Protein AF-A0AAP0R9M6-F1 (afdb_monomer_lite)

pLDDT: mean 72.29, std 20.84, range [24.27, 97.62]

Secondary structure (DSSP, 8-state):
-PPPPSSPP------TT-EEEEEEEEEETTEEEEEEEEEETTEEEEEEEEEEETT-TTS---EEEEEE-TT--HHHHHHHHHHHHHHHHHTT-EEPP-TTHHHHHHHTTT-------S---------------------------------HHHHHHHHHHHT--HHHHHTTTTS-HHHHHHHTTS-HHHHHHHHHHTT--S-THHHHHHHHHHHHHHHHHHTT--HHHHHHHHHHHHHHHHHHHHHHH----

InterPro domains:
  IPR003035 RWP-RK domain [PF02042] (158-247)
  IPR003035 RWP-RK domain [PS51519] (148-231)
  IPR044607 Transcription factor RKD-like [PTHR46373] (10-248)

Sequence (253 aa):
MGLPFWPVPAVPFLCSCCQVLREIIHTKGNHTAKLEIHGRLGMICHAVLDNRHSVDAVHPGQKYQMFDFCKKSIENVKEFLMRYCDERKQAGYIMLQDPLSIFYEALCVGLEWDENLNTDDFFEPCPRDSGAHQKNRPEAQNHEERIPKSSLAAQVVRERTGKLTLRDLVQYFHLPIDDAAKQLNICPTVVKKICRRYGLNRWPHRKIKSIERKIRMLRVSLDTADVEERARIQAEIERLQQVLVNICGGVSR

Structure (mmCIF, N/CA/C/O backbone):
data_AF-A0AAP0R9M6-F1
#
_entry.id   AF-A0AAP0R9M6-F1
#
loop_
_atom_site.group_PDB
_atom_site.id
_atom_site.type_symbol
_atom_site.label_atom_id
_atom_site.label_alt_id
_atom_site.label_comp_id
_atom_site.label_asym_id
_atom_site.label_entity_id
_atom_site.label_seq_id
_atom_site.pdbx_PDB_ins_code
_atom_site.Cartn_x
_atom_site.Cartn_y
_atom_site.Cartn_z
_atom_site.occupancy
_atom_site.B_iso_or_equiv
_atom_site.auth_seq_id
_atom_site.auth_comp_id
_atom_site.auth_asym_id
_atom_site.auth_atom_id
_atom_site.pdbx_PDB_model_num
ATOM 1 N N . MET A 1 1 ? -8.905 -43.512 16.146 1.00 41.06 1 MET A N 1
ATOM 2 C CA . MET A 1 1 ? -8.581 -42.126 15.746 1.00 41.06 1 MET A CA 1
ATOM 3 C C . MET A 1 1 ? -9.160 -41.207 16.805 1.00 41.06 1 MET A C 1
ATOM 5 O O . MET A 1 1 ? -10.373 -41.194 16.962 1.00 41.06 1 MET A O 1
ATOM 9 N N . GLY A 1 2 ? -8.307 -40.585 17.623 1.00 42.78 2 GLY A N 1
ATOM 10 C CA . GLY A 1 2 ? -8.740 -39.730 18.733 1.00 42.78 2 GLY A CA 1
ATOM 11 C C . GLY A 1 2 ? -9.400 -38.448 18.228 1.00 42.78 2 GLY A C 1
ATOM 12 O O . GLY A 1 2 ? -8.962 -37.884 17.227 1.00 42.78 2 GLY A O 1
ATOM 13 N N . LEU A 1 3 ? -10.467 -38.026 18.905 1.00 39.66 3 LEU A N 1
ATOM 14 C CA . LEU A 1 3 ? -11.160 -36.763 18.652 1.00 39.66 3 LEU A CA 1
ATOM 15 C C . LEU A 1 3 ? -10.190 -35.587 18.875 1.00 39.66 3 LEU A C 1
ATOM 17 O O . LEU A 1 3 ? -9.441 -35.614 19.855 1.00 39.66 3 LEU A O 1
ATOM 21 N N . PRO A 1 4 ? -10.174 -34.562 18.003 1.00 48.09 4 PRO A N 1
ATOM 22 C CA . PRO A 1 4 ? -9.337 -33.392 18.222 1.00 48.09 4 PRO A CA 1
ATOM 23 C C . PRO A 1 4 ? -9.813 -32.645 19.473 1.00 48.09 4 PRO A C 1
ATOM 25 O O . PRO A 1 4 ? -11.008 -32.410 19.656 1.00 48.09 4 PRO A O 1
ATOM 28 N N . PHE A 1 5 ? -8.861 -32.303 20.341 1.00 47.22 5 PHE A N 1
ATOM 29 C CA . PHE A 1 5 ? -9.089 -31.555 21.572 1.00 47.22 5 PHE A CA 1
ATOM 30 C C . PHE A 1 5 ? -9.804 -30.226 21.282 1.00 47.22 5 PHE A C 1
ATOM 32 O O . PHE A 1 5 ? -9.377 -29.437 20.438 1.00 47.22 5 PHE A O 1
ATOM 39 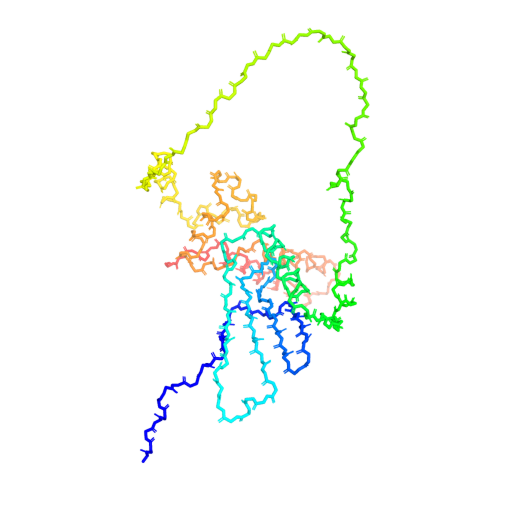N N . TRP A 1 6 ? -10.904 -30.003 22.000 1.00 35.56 6 TRP A N 1
ATOM 40 C CA . TRP A 1 6 ? -11.708 -28.785 22.007 1.00 35.56 6 TRP A CA 1
ATOM 41 C C . TRP A 1 6 ? -11.501 -28.063 23.350 1.00 35.56 6 TRP A C 1
ATOM 43 O O . TRP A 1 6 ? -11.519 -28.739 24.381 1.00 35.56 6 TRP A O 1
ATOM 53 N N . PRO A 1 7 ? -11.348 -26.726 23.389 1.00 50.16 7 PRO A N 1
ATOM 54 C CA . PRO A 1 7 ? -11.402 -25.786 22.270 1.00 50.16 7 PRO A CA 1
ATOM 55 C C . PRO A 1 7 ? -10.114 -25.767 21.436 1.00 50.16 7 PRO A C 1
ATOM 57 O O . PRO A 1 7 ? -9.016 -25.993 21.940 1.00 50.16 7 PRO A O 1
ATOM 60 N N . VAL A 1 8 ? -10.267 -25.459 20.147 1.00 46.16 8 VAL A N 1
ATOM 61 C CA . VAL A 1 8 ? -9.146 -25.233 19.227 1.00 46.16 8 VAL A CA 1
ATOM 62 C C . VAL A 1 8 ? -8.293 -24.074 19.772 1.00 46.16 8 VAL A C 1
ATOM 64 O O . VAL A 1 8 ? -8.855 -23.008 20.041 1.00 46.16 8 VAL A O 1
ATOM 67 N N . PRO A 1 9 ? -6.966 -24.239 19.948 1.00 48.03 9 PRO A N 1
ATOM 68 C CA . PRO A 1 9 ? -6.082 -23.144 20.341 1.00 48.03 9 PRO A CA 1
ATOM 69 C C . PRO A 1 9 ? -6.244 -21.952 19.393 1.00 48.03 9 PRO A C 1
ATOM 71 O O . PRO A 1 9 ? -6.392 -22.145 18.185 1.00 48.03 9 PRO A O 1
ATOM 74 N N . ALA A 1 10 ? -6.219 -20.725 19.920 1.00 49.91 10 ALA A N 1
ATOM 75 C CA . ALA A 1 10 ? -6.346 -19.518 19.107 1.00 49.91 10 ALA A CA 1
ATOM 76 C C . ALA A 1 10 ? -5.230 -19.477 18.049 1.00 49.91 10 ALA A C 1
ATOM 78 O O . ALA A 1 10 ? -4.059 -19.268 18.362 1.00 49.91 10 ALA A O 1
ATOM 79 N N . VAL A 1 11 ? -5.596 -19.720 16.793 1.00 51.72 11 VAL A N 1
ATOM 80 C CA . VAL A 1 11 ? -4.665 -19.677 15.665 1.00 51.72 11 VAL A CA 1
ATOM 81 C C . VAL A 1 11 ? -4.380 -18.203 15.352 1.00 51.72 11 VAL A C 1
ATOM 83 O O . VAL A 1 11 ? -5.334 -17.417 15.314 1.00 51.72 11 VAL A O 1
ATOM 86 N N . PRO A 1 12 ? -3.117 -17.795 15.122 1.00 56.88 12 PRO A N 1
ATOM 87 C CA . PRO A 1 12 ? -2.812 -16.445 14.660 1.00 56.88 12 PRO A CA 1
ATOM 88 C C . PRO A 1 12 ? -3.657 -16.113 13.428 1.00 56.88 12 PRO A C 1
ATOM 90 O O . PRO A 1 12 ? -3.819 -16.950 12.539 1.00 56.88 12 PRO A O 1
ATOM 93 N N . PHE A 1 13 ? -4.226 -14.909 13.374 1.00 57.16 13 PHE A N 1
ATOM 94 C CA . PHE A 1 13 ? -5.024 -14.479 12.229 1.00 57.16 13 PHE A CA 1
ATOM 95 C C . PHE A 1 13 ? -4.166 -14.498 10.955 1.00 57.16 13 PHE A C 1
ATOM 97 O O . PHE A 1 13 ? -3.242 -13.703 10.801 1.00 57.16 13 PHE A O 1
ATOM 104 N N . LEU A 1 14 ? -4.474 -15.413 10.034 1.00 56.53 14 LEU A N 1
ATOM 105 C CA . LEU A 1 14 ? -3.782 -15.550 8.754 1.00 56.53 14 LEU A CA 1
ATOM 106 C C . LEU A 1 14 ? -4.484 -14.685 7.706 1.00 56.53 14 LEU A C 1
ATOM 108 O O . LEU A 1 14 ? -5.366 -15.141 6.974 1.00 56.53 14 LEU A O 1
ATOM 112 N N . CYS A 1 15 ? -4.106 -13.409 7.631 1.00 63.59 15 CYS A N 1
ATOM 113 C CA . CYS A 1 15 ? -4.568 -12.546 6.553 1.00 63.59 15 CYS A CA 1
ATOM 114 C C . CYS A 1 15 ? -3.881 -12.928 5.234 1.00 63.59 15 CYS A C 1
ATOM 116 O O . CYS A 1 15 ? -2.721 -12.594 5.016 1.00 63.59 15 CYS A O 1
ATOM 118 N N . SER A 1 16 ? -4.597 -13.565 4.305 1.00 63.34 16 SER A N 1
ATOM 119 C CA . SER A 1 16 ? -4.034 -13.971 3.004 1.00 63.34 16 SER A CA 1
ATOM 120 C C . SER A 1 16 ? -3.778 -12.814 2.027 1.00 63.34 16 SER A C 1
ATOM 122 O O . SER A 1 16 ? -3.233 -13.028 0.946 1.00 63.34 16 SER A O 1
ATOM 124 N N . CYS A 1 17 ? -4.194 -11.589 2.365 1.00 69.00 17 CYS A N 1
ATOM 125 C CA . CYS A 1 17 ? -4.154 -10.436 1.462 1.00 69.00 17 CYS A CA 1
ATOM 126 C C . CYS A 1 17 ? -3.267 -9.275 1.938 1.00 69.00 17 CYS A C 1
ATOM 128 O O . CYS A 1 17 ? -3.241 -8.229 1.277 1.00 69.00 17 CYS A O 1
ATOM 130 N N . CYS A 1 18 ? -2.563 -9.444 3.060 1.00 81.75 18 CYS A N 1
ATOM 131 C CA . CYS A 1 18 ? -1.667 -8.441 3.629 1.00 81.75 18 CYS A CA 1
ATOM 132 C C . CYS A 1 18 ? -0.274 -9.028 3.878 1.00 81.75 18 CYS A C 1
ATOM 134 O O . CYS A 1 18 ? -0.126 -10.226 4.095 1.00 81.75 18 CYS A O 1
ATOM 136 N N . GLN A 1 19 ? 0.732 -8.159 3.860 1.00 85.88 19 GLN A N 1
ATOM 137 C CA . GLN A 1 19 ? 2.076 -8.439 4.356 1.00 85.88 19 GLN A CA 1
ATOM 138 C C . GLN A 1 19 ? 2.330 -7.609 5.618 1.00 85.88 19 GLN A C 1
ATOM 140 O O . GLN A 1 19 ? 1.720 -6.546 5.791 1.00 85.88 19 GLN A O 1
ATOM 145 N N . VAL A 1 20 ? 3.260 -8.058 6.461 1.00 88.69 20 VAL A N 1
ATOM 146 C CA . VAL A 1 20 ? 3.755 -7.253 7.582 1.00 88.69 20 VAL A CA 1
ATOM 147 C C . VAL A 1 20 ? 4.511 -6.055 7.011 1.00 88.69 20 VAL A C 1
ATOM 149 O O . VAL A 1 20 ? 5.426 -6.205 6.204 1.00 88.69 20 VAL A O 1
ATOM 152 N N . LEU A 1 21 ? 4.076 -4.856 7.384 1.00 90.25 21 LEU A N 1
ATOM 153 C CA . LEU A 1 21 ? 4.711 -3.594 7.014 1.00 90.25 21 LEU A CA 1
ATOM 154 C C . LEU A 1 21 ? 5.725 -3.147 8.063 1.00 90.25 21 LEU A C 1
ATOM 156 O O . LEU A 1 21 ? 6.721 -2.536 7.699 1.00 90.25 21 LEU A O 1
ATOM 160 N N . ARG A 1 22 ? 5.442 -3.410 9.345 1.00 91.88 22 ARG A N 1
ATOM 161 C CA . ARG A 1 22 ? 6.296 -3.054 10.481 1.00 91.88 22 ARG A CA 1
ATOM 162 C C . ARG A 1 22 ? 5.905 -3.849 11.722 1.00 91.88 22 ARG A C 1
ATOM 164 O O . ARG A 1 22 ? 4.720 -4.105 11.935 1.00 91.88 22 ARG A O 1
ATOM 171 N N . GLU A 1 23 ? 6.883 -4.161 12.564 1.00 91.88 23 GLU A N 1
ATOM 172 C CA . GLU A 1 23 ? 6.671 -4.725 13.897 1.00 91.88 23 GLU A CA 1
ATOM 173 C C . GLU A 1 23 ? 7.172 -3.747 14.961 1.00 91.88 23 GLU A C 1
ATOM 175 O O . GLU A 1 23 ? 8.259 -3.188 14.838 1.00 91.88 23 GLU A O 1
ATOM 180 N N . ILE A 1 24 ? 6.376 -3.531 16.008 1.00 93.19 24 ILE A N 1
ATOM 181 C CA . ILE A 1 24 ? 6.747 -2.697 17.153 1.00 93.19 24 ILE A CA 1
ATOM 182 C C . ILE A 1 24 ? 6.704 -3.565 18.405 1.00 93.19 24 ILE A C 1
ATOM 184 O O . ILE A 1 24 ? 5.640 -4.058 18.791 1.00 93.19 24 ILE A O 1
ATOM 188 N N . ILE A 1 25 ? 7.854 -3.729 19.056 1.00 92.88 25 ILE A N 1
ATOM 189 C CA . ILE A 1 25 ? 8.005 -4.595 20.226 1.00 92.88 25 ILE A CA 1
ATOM 190 C C . ILE A 1 25 ? 8.236 -3.739 21.468 1.00 92.88 25 ILE A C 1
ATOM 192 O O . ILE A 1 25 ? 9.119 -2.887 21.502 1.00 92.88 25 ILE A O 1
ATOM 196 N N . HIS A 1 26 ? 7.439 -3.996 22.497 1.00 95.19 26 HIS A N 1
ATOM 197 C CA . HIS A 1 26 ? 7.531 -3.375 23.809 1.00 95.19 26 HIS A CA 1
ATOM 198 C C . HIS A 1 26 ? 7.793 -4.442 24.869 1.00 95.19 26 HIS A C 1
ATOM 200 O O . HIS A 1 26 ? 7.148 -5.491 24.854 1.00 95.19 26 HIS A O 1
ATOM 206 N N . THR A 1 27 ? 8.677 -4.172 25.824 1.00 95.25 27 THR A N 1
ATOM 207 C CA . THR A 1 27 ? 8.993 -5.097 26.921 1.00 95.25 27 THR A CA 1
ATOM 208 C C . THR A 1 27 ? 8.783 -4.446 28.287 1.00 95.25 27 THR A C 1
ATOM 210 O O . THR A 1 27 ? 9.001 -3.249 28.469 1.00 95.25 27 THR A O 1
ATOM 213 N N . LYS A 1 28 ? 8.317 -5.237 29.258 1.00 94.19 28 LYS A N 1
ATOM 214 C CA . LYS A 1 28 ? 8.184 -4.849 30.669 1.00 94.19 28 LYS A CA 1
ATOM 215 C C . LYS A 1 28 ? 8.475 -6.065 31.545 1.00 94.19 28 LYS A C 1
ATOM 217 O O . LYS A 1 28 ? 7.604 -6.907 31.769 1.00 94.19 28 LYS A O 1
ATOM 222 N N . GLY A 1 29 ? 9.715 -6.184 32.016 1.00 90.50 29 GLY A N 1
ATOM 223 C CA . GLY A 1 29 ? 10.178 -7.386 32.712 1.00 90.50 29 GLY A CA 1
ATOM 224 C C . GLY A 1 29 ? 10.042 -8.621 31.817 1.00 90.50 29 GLY A C 1
ATOM 225 O O . GLY A 1 29 ? 10.619 -8.675 30.738 1.00 90.50 29 GLY A O 1
ATOM 226 N N . ASN A 1 30 ? 9.236 -9.591 32.245 1.00 88.19 30 ASN A N 1
ATOM 227 C CA . ASN A 1 30 ? 8.940 -10.828 31.514 1.00 88.19 30 ASN A CA 1
ATOM 228 C C . ASN A 1 30 ? 7.713 -10.737 30.575 1.00 88.19 30 ASN A C 1
ATOM 230 O O . ASN A 1 30 ? 7.293 -11.752 30.012 1.00 88.19 30 ASN A O 1
ATOM 234 N N . HIS A 1 31 ? 7.120 -9.547 30.429 1.00 89.56 31 HIS A N 1
ATOM 235 C CA . HIS A 1 31 ? 6.019 -9.286 29.506 1.00 89.56 31 HIS A CA 1
ATOM 236 C C . HIS A 1 31 ? 6.552 -8.690 28.206 1.00 89.56 31 HIS A C 1
ATOM 238 O O . HIS A 1 31 ? 7.361 -7.761 28.224 1.00 89.56 31 HIS A O 1
ATOM 244 N N . THR A 1 32 ? 6.054 -9.185 27.077 1.00 91.88 32 THR A N 1
ATOM 245 C CA . THR A 1 32 ? 6.335 -8.637 25.747 1.00 91.88 32 THR A CA 1
ATOM 246 C C . THR A 1 32 ? 5.024 -8.326 25.041 1.00 91.88 32 THR A C 1
ATOM 248 O O . THR A 1 32 ? 4.148 -9.179 24.968 1.00 91.88 32 THR A O 1
ATOM 251 N N . ALA A 1 33 ? 4.892 -7.121 24.501 1.00 92.50 33 ALA A N 1
ATOM 252 C CA . ALA A 1 33 ? 3.780 -6.711 23.655 1.00 92.50 33 ALA A CA 1
ATOM 253 C C . ALA A 1 33 ? 4.305 -6.460 22.238 1.00 92.50 33 ALA A C 1
ATOM 255 O O . ALA A 1 33 ? 5.109 -5.552 22.020 1.00 92.50 33 ALA A O 1
ATOM 256 N N . LYS A 1 34 ? 3.868 -7.273 21.278 1.00 93.56 34 LYS A N 1
ATOM 257 C CA . LYS A 1 34 ? 4.234 -7.159 19.865 1.00 93.56 34 LYS A CA 1
ATOM 258 C C . LYS A 1 34 ? 3.040 -6.648 19.071 1.00 93.56 34 LYS A C 1
ATOM 260 O O . LYS A 1 34 ? 2.024 -7.331 18.997 1.00 93.56 34 LYS A O 1
ATOM 265 N N . LEU A 1 35 ? 3.172 -5.472 18.467 1.00 94.62 35 LEU A N 1
ATOM 266 C CA . LEU A 1 35 ? 2.201 -4.933 17.520 1.00 94.62 35 LEU A CA 1
ATOM 267 C C . LEU A 1 35 ? 2.728 -5.118 16.097 1.00 9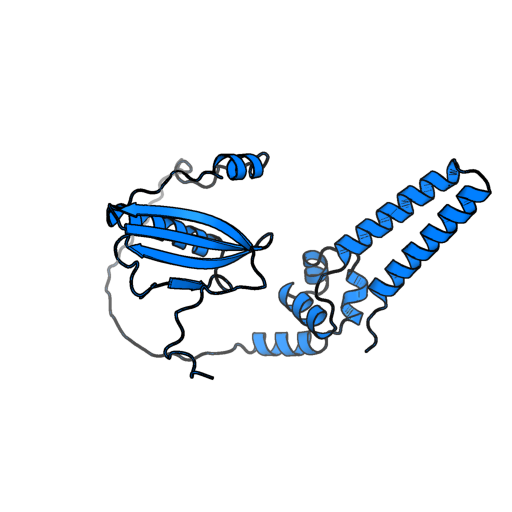4.62 35 LEU A C 1
ATOM 269 O O . LEU A 1 35 ? 3.700 -4.475 15.706 1.00 94.62 35 LEU A O 1
ATOM 273 N N . GLU A 1 36 ? 2.071 -5.965 15.319 1.00 93.69 36 GLU A N 1
ATOM 274 C CA . GLU A 1 36 ? 2.340 -6.124 13.893 1.00 93.69 36 GLU A CA 1
ATOM 275 C C . GLU A 1 36 ? 1.375 -5.262 13.087 1.00 93.69 36 GLU A C 1
ATOM 277 O O . GLU A 1 36 ? 0.158 -5.352 13.256 1.00 93.69 36 GLU A O 1
ATOM 282 N N . ILE A 1 37 ? 1.904 -4.444 12.184 1.00 93.62 37 ILE A N 1
ATOM 283 C CA . ILE A 1 37 ? 1.119 -3.598 11.287 1.00 93.62 37 ILE A CA 1
ATOM 284 C C . ILE A 1 37 ? 1.095 -4.269 9.920 1.00 93.62 37 ILE A C 1
ATOM 286 O O . ILE A 1 37 ? 2.138 -4.483 9.309 1.00 93.62 37 ILE A O 1
ATOM 290 N N . HIS A 1 38 ? -0.098 -4.574 9.424 1.00 91.44 38 HIS A N 1
ATOM 291 C CA . HIS A 1 38 ? -0.316 -5.326 8.195 1.00 91.44 38 HIS A CA 1
ATOM 292 C C . HIS A 1 38 ? -0.927 -4.445 7.110 1.00 91.44 38 HIS A C 1
ATOM 294 O O . HIS A 1 38 ? -1.823 -3.627 7.354 1.00 91.44 38 HIS A O 1
ATOM 300 N N . GLY A 1 39 ? -0.492 -4.641 5.871 1.00 86.50 39 GLY A N 1
ATOM 301 C CA . GLY A 1 39 ? -1.052 -3.919 4.740 1.00 86.50 39 GLY A CA 1
ATOM 302 C C . GLY A 1 39 ? -0.480 -4.338 3.398 1.00 86.50 39 GLY A C 1
ATOM 303 O O . GLY A 1 39 ? -0.015 -5.458 3.209 1.00 86.50 39 GLY A O 1
ATOM 304 N N . ARG A 1 40 ? -0.573 -3.431 2.431 1.00 83.69 40 ARG A N 1
ATOM 305 C CA . ARG A 1 40 ? -0.069 -3.591 1.062 1.00 83.69 40 ARG A CA 1
ATOM 306 C C . ARG A 1 40 ? 0.339 -2.226 0.522 1.00 83.69 40 ARG A C 1
ATOM 308 O O . ARG A 1 40 ? 0.087 -1.207 1.154 1.00 83.69 40 ARG A O 1
ATOM 315 N N . LEU A 1 41 ? 0.939 -2.186 -0.663 1.00 76.00 41 LEU A N 1
ATOM 316 C CA . LEU A 1 41 ? 1.467 -0.944 -1.232 1.00 76.00 41 LEU A CA 1
ATOM 317 C C . LEU A 1 41 ? 0.412 0.184 -1.255 1.00 76.00 41 LEU A C 1
ATOM 319 O O . LEU A 1 41 ? -0.628 0.061 -1.909 1.00 76.00 41 LEU A O 1
ATOM 323 N N . GLY A 1 42 ? 0.693 1.262 -0.513 1.00 76.69 42 GLY A N 1
ATOM 324 C CA . GLY A 1 42 ? -0.164 2.444 -0.365 1.00 76.69 42 GLY A CA 1
ATOM 325 C C . GLY A 1 42 ? -1.352 2.307 0.600 1.00 76.69 42 GLY A C 1
ATOM 326 O O . GLY A 1 42 ? -2.206 3.188 0.605 1.00 76.69 42 GLY A O 1
ATOM 327 N N . MET A 1 43 ? -1.466 1.221 1.375 1.00 81.25 43 MET A N 1
ATOM 328 C CA . MET A 1 43 ? -2.572 1.013 2.322 1.00 81.25 43 MET A CA 1
ATOM 329 C C . MET A 1 43 ? -2.140 0.239 3.571 1.00 81.25 43 MET A C 1
ATOM 331 O O . MET A 1 43 ? -1.640 -0.881 3.470 1.00 81.25 43 MET A O 1
ATOM 335 N N . ILE A 1 44 ? -2.469 0.779 4.744 1.00 87.44 44 ILE A N 1
ATOM 336 C CA . ILE A 1 44 ? -2.445 0.051 6.017 1.00 87.44 44 ILE A CA 1
ATOM 337 C C . ILE A 1 44 ? -3.834 -0.568 6.223 1.00 87.44 44 ILE A C 1
ATOM 339 O O . ILE A 1 44 ? -4.842 0.119 6.072 1.00 87.44 44 ILE A O 1
ATOM 343 N N . CYS A 1 45 ? -3.907 -1.874 6.486 1.00 86.94 45 CYS A N 1
ATOM 344 C CA . CYS A 1 45 ? -5.174 -2.612 6.525 1.00 86.94 45 CYS A CA 1
ATOM 345 C C . CYS A 1 45 ? -5.625 -2.941 7.946 1.00 86.94 45 CYS A C 1
ATOM 347 O O . CYS A 1 45 ? -6.779 -2.695 8.279 1.00 86.94 45 CYS A O 1
ATOM 349 N N . HIS A 1 46 ? -4.744 -3.502 8.769 1.00 92.19 46 HIS A N 1
ATOM 350 C CA . HIS A 1 46 ? -5.048 -3.844 10.157 1.00 92.19 46 HIS A CA 1
ATOM 351 C C . HIS A 1 46 ? -3.760 -3.927 10.980 1.00 92.19 46 HIS A C 1
ATOM 353 O O . HIS A 1 46 ? -2.666 -3.956 10.418 1.00 92.19 46 HIS A O 1
ATOM 359 N N . ALA A 1 47 ? -3.884 -3.969 12.302 1.00 94.25 47 ALA A N 1
ATOM 360 C CA . ALA A 1 47 ? -2.790 -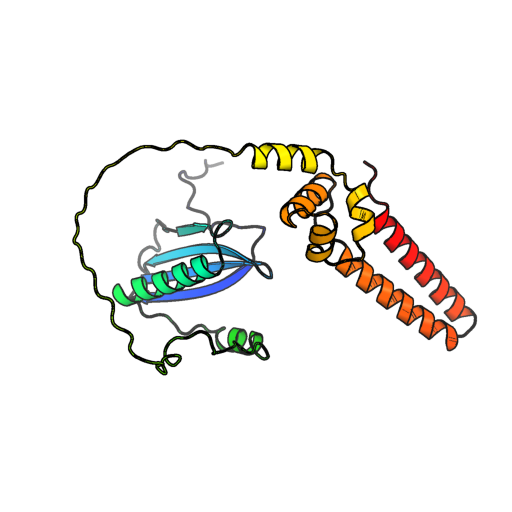4.354 13.184 1.00 94.25 47 ALA A CA 1
ATOM 361 C C . ALA A 1 47 ? -3.202 -5.504 14.100 1.00 94.25 47 ALA A C 1
ATOM 363 O O . ALA A 1 47 ? -4.379 -5.643 14.439 1.00 94.25 47 ALA A O 1
ATOM 364 N N . VAL A 1 48 ? -2.229 -6.313 14.503 1.00 91.06 48 VAL A N 1
ATOM 365 C CA . VAL A 1 48 ? -2.407 -7.423 15.438 1.00 91.06 48 VAL A CA 1
ATOM 366 C C . VAL A 1 48 ? -1.480 -7.196 16.622 1.00 91.06 48 VAL A C 1
ATOM 368 O O . VAL A 1 48 ? -0.268 -7.101 16.456 1.00 91.06 48 VAL A O 1
ATOM 371 N N . LEU A 1 49 ? -2.054 -7.083 17.814 1.00 92.88 49 LEU A N 1
ATOM 372 C CA . LEU A 1 49 ? -1.330 -6.981 19.073 1.00 92.88 49 LEU A CA 1
ATOM 373 C C . LEU A 1 49 ? -1.311 -8.342 19.763 1.00 92.88 49 LEU A C 1
ATOM 375 O O . LEU A 1 49 ? -2.363 -8.892 20.078 1.00 92.88 49 LEU A O 1
ATOM 379 N N . ASP A 1 50 ? -0.114 -8.847 20.026 1.00 90.00 50 ASP A N 1
ATOM 380 C CA . ASP A 1 50 ? 0.162 -10.081 20.757 1.00 90.00 50 ASP A CA 1
ATOM 381 C C . ASP A 1 50 ? 0.855 -9.735 22.080 1.00 90.00 50 ASP A C 1
ATOM 383 O O . ASP A 1 50 ? 1.964 -9.197 22.083 1.00 90.00 50 ASP A O 1
ATOM 387 N N . ASN A 1 51 ? 0.200 -10.028 23.206 1.00 89.12 51 ASN A N 1
ATOM 388 C CA . ASN A 1 51 ? 0.778 -9.850 24.538 1.00 89.12 51 ASN A CA 1
ATOM 389 C C . ASN A 1 51 ? 1.217 -11.213 25.086 1.00 89.12 51 ASN A C 1
ATOM 391 O O . ASN A 1 51 ? 0.381 -12.058 25.409 1.00 89.12 51 ASN A O 1
ATOM 395 N N . ARG A 1 52 ? 2.530 -11.409 25.221 1.00 84.75 52 ARG A N 1
ATOM 396 C CA . ARG A 1 52 ? 3.158 -12.635 25.722 1.00 84.75 52 ARG A CA 1
ATOM 397 C C . ARG A 1 52 ? 3.694 -12.446 27.133 1.00 84.75 52 ARG A C 1
ATOM 399 O O . ARG A 1 52 ? 4.296 -11.418 27.444 1.00 84.75 52 ARG A O 1
ATOM 406 N N . HIS A 1 53 ? 3.543 -13.482 27.949 1.00 80.81 53 HIS A N 1
ATOM 407 C CA . HIS A 1 53 ? 4.134 -13.587 29.275 1.00 80.81 53 HIS A CA 1
ATOM 408 C C . HIS A 1 53 ? 5.065 -14.802 29.309 1.00 80.81 53 HIS A C 1
ATOM 410 O O . HIS A 1 53 ? 4.673 -15.901 28.922 1.00 80.81 53 HIS A O 1
ATOM 416 N N . SER A 1 54 ? 6.312 -14.607 29.745 1.00 63.56 54 SER A N 1
ATOM 417 C CA . SER A 1 54 ? 7.382 -15.617 29.654 1.00 63.56 54 SER A CA 1
ATOM 418 C C . SER A 1 54 ? 7.131 -16.925 30.429 1.00 63.56 54 SER A C 1
ATOM 420 O O . SER A 1 54 ? 7.913 -17.859 30.274 1.00 63.56 54 SER A O 1
ATOM 422 N N . VAL A 1 55 ? 6.101 -16.999 31.280 1.00 59.50 55 VAL A N 1
ATOM 423 C CA . VAL A 1 55 ? 5.859 -18.139 32.188 1.00 59.50 55 VAL A CA 1
ATOM 424 C C . VAL A 1 55 ? 4.771 -19.098 31.665 1.00 59.50 55 VAL A C 1
ATOM 426 O O . VAL A 1 55 ? 4.669 -20.225 32.139 1.00 59.50 55 VAL A O 1
ATOM 429 N N . ASP A 1 56 ? 4.014 -18.729 30.627 1.00 52.84 56 ASP A N 1
ATOM 430 C CA . ASP A 1 56 ? 2.869 -19.522 30.142 1.00 52.84 56 ASP A CA 1
ATOM 431 C C . ASP A 1 56 ? 3.245 -20.531 29.039 1.00 52.84 56 ASP A C 1
ATOM 433 O O . ASP A 1 56 ? 2.561 -20.670 28.025 1.00 52.84 56 ASP A O 1
ATOM 437 N N . ALA A 1 57 ? 4.337 -21.279 29.235 1.00 50.94 57 ALA A N 1
ATOM 438 C CA . ALA A 1 57 ? 4.761 -22.343 28.316 1.00 50.94 57 ALA A CA 1
ATOM 439 C C . ALA A 1 57 ? 3.841 -23.582 28.342 1.00 50.94 57 ALA A C 1
ATOM 441 O O . ALA A 1 57 ? 4.039 -24.506 27.554 1.00 50.94 57 ALA A O 1
ATOM 442 N N . VAL A 1 58 ? 2.852 -23.625 29.245 1.00 49.94 58 VAL A N 1
ATOM 443 C CA . VAL A 1 58 ? 2.117 -24.860 29.549 1.00 49.94 58 VAL A CA 1
ATOM 444 C C . VAL A 1 58 ? 0.621 -24.794 29.254 1.00 49.94 58 VAL A C 1
ATOM 446 O O . VAL A 1 58 ? 0.028 -25.837 29.383 1.00 49.94 58 VAL A O 1
ATOM 449 N N . HIS A 1 59 ? 0.017 -23.689 28.778 1.00 50.53 59 HIS A N 1
ATOM 450 C CA . HIS A 1 59 ? -1.212 -23.668 27.939 1.00 50.53 59 HIS A CA 1
ATOM 451 C C . HIS A 1 59 ? -1.566 -22.217 27.527 1.00 50.53 59 HIS A C 1
ATOM 453 O O . HIS A 1 59 ? -1.646 -21.339 28.386 1.00 50.53 59 HIS A O 1
ATOM 459 N N . PRO A 1 60 ? -1.797 -21.919 26.232 1.00 49.16 60 PRO A N 1
ATOM 460 C CA . PRO A 1 60 ? -1.695 -20.563 25.713 1.00 49.16 60 PRO A CA 1
ATOM 461 C C . PRO A 1 60 ? -3.059 -19.871 25.714 1.00 49.16 60 PRO A C 1
ATOM 463 O O . PRO A 1 60 ? -3.808 -19.923 24.740 1.00 49.16 60 PRO A O 1
ATOM 466 N N . GLY A 1 61 ? -3.369 -19.133 26.776 1.00 51.09 61 GLY A N 1
ATOM 467 C CA . GLY A 1 61 ? -4.392 -18.083 26.730 1.00 51.09 61 GLY A CA 1
ATOM 468 C C . GLY A 1 61 ? -3.910 -16.869 25.931 1.00 51.09 61 GLY A C 1
ATOM 469 O O . GLY A 1 61 ? -4.026 -15.743 26.409 1.00 51.09 61 GLY A O 1
ATOM 470 N N . GLN A 1 62 ? -3.290 -17.088 24.766 1.00 58.91 62 GLN A N 1
ATOM 471 C CA . GLN A 1 62 ? -2.612 -16.054 23.998 1.00 58.91 62 GLN A CA 1
ATOM 472 C C . GLN A 1 62 ? -3.649 -15.042 23.503 1.00 58.91 62 GLN A C 1
ATOM 474 O O . GLN A 1 62 ? -4.443 -15.309 22.599 1.00 58.91 62 GLN A O 1
ATOM 479 N N . LYS A 1 63 ? -3.701 -13.889 24.176 1.00 67.12 63 LYS A N 1
ATOM 480 C CA . LYS A 1 63 ? -4.663 -12.828 23.883 1.00 67.12 63 LYS A CA 1
ATOM 481 C C . LYS A 1 63 ? -4.127 -11.988 22.739 1.00 67.12 63 LYS A C 1
ATOM 483 O O . LYS A 1 63 ? -3.382 -11.033 22.953 1.00 67.12 63 LYS A O 1
ATOM 488 N N . TYR A 1 64 ? -4.541 -12.350 21.534 1.00 78.06 64 TYR A N 1
ATOM 489 C CA . TYR A 1 64 ? -4.367 -11.514 20.358 1.00 78.06 64 TYR A CA 1
ATOM 490 C C . TYR A 1 64 ? -5.514 -10.505 20.257 1.00 78.06 64 TYR A C 1
ATOM 492 O O . TYR A 1 64 ? -6.682 -10.859 20.428 1.00 78.06 64 TYR A O 1
ATOM 500 N N . GLN A 1 65 ? -5.192 -9.252 19.947 1.00 86.81 65 GLN A N 1
ATOM 501 C CA . GLN A 1 65 ? -6.165 -8.203 19.657 1.00 86.81 65 GLN A CA 1
ATOM 502 C C . GLN A 1 65 ? -5.938 -7.674 18.242 1.00 86.81 65 GLN A C 1
ATOM 504 O O . GLN A 1 65 ? -4.840 -7.245 17.905 1.00 86.81 65 GLN A O 1
ATOM 509 N N . MET A 1 66 ? -6.981 -7.690 17.413 1.00 88.06 66 MET A N 1
ATOM 510 C CA . MET A 1 66 ? -6.927 -7.187 16.041 1.00 88.06 66 MET A CA 1
ATOM 511 C C . MET A 1 66 ? -7.610 -5.820 15.936 1.00 88.06 66 MET A C 1
ATOM 513 O O . MET A 1 66 ? -8.699 -5.619 16.474 1.00 88.06 66 MET A O 1
ATOM 517 N N . PHE A 1 67 ? -6.995 -4.904 15.195 1.00 88.62 67 PHE A N 1
ATOM 518 C CA . PHE A 1 67 ? -7.499 -3.559 14.932 1.00 88.62 67 PHE A CA 1
ATOM 519 C C . PHE A 1 67 ? -7.721 -3.374 13.430 1.00 88.62 67 PHE A C 1
ATOM 521 O O . PHE A 1 67 ? -6.763 -3.428 12.664 1.00 88.62 67 PHE A O 1
ATOM 528 N N . ASP A 1 68 ? -8.968 -3.161 13.001 1.00 87.12 68 ASP A N 1
ATOM 529 C CA . ASP A 1 68 ? -9.315 -2.938 11.589 1.00 87.12 68 ASP A CA 1
ATOM 530 C C . ASP A 1 68 ? -9.145 -1.462 11.189 1.00 87.12 68 ASP A C 1
ATOM 532 O O . ASP A 1 68 ? -9.761 -0.563 11.771 1.00 87.12 68 ASP A O 1
ATOM 536 N N . PHE A 1 69 ? -8.345 -1.219 10.149 1.00 89.31 69 PHE A N 1
ATOM 537 C CA . PHE A 1 69 ? -8.102 0.100 9.569 1.00 89.31 69 PHE A CA 1
ATOM 538 C C . PHE A 1 69 ? -8.707 0.274 8.171 1.00 89.31 69 PHE A C 1
ATOM 540 O O . PHE A 1 69 ? -8.569 1.344 7.583 1.00 89.31 69 PHE A O 1
ATOM 547 N N . CYS A 1 70 ? -9.446 -0.704 7.631 1.00 79.06 70 CYS A N 1
ATOM 548 C CA . CYS A 1 70 ? -9.972 -0.662 6.258 1.00 79.06 70 CYS A CA 1
ATOM 549 C C . CYS A 1 70 ? -10.888 0.541 5.960 1.00 79.06 70 CYS A C 1
ATOM 551 O O . CYS A 1 70 ? -11.123 0.865 4.794 1.00 79.06 70 CYS A O 1
ATOM 553 N N . LYS A 1 71 ? -11.433 1.188 6.997 1.00 78.44 71 LYS A N 1
ATOM 554 C CA . LYS A 1 71 ? -12.288 2.385 6.907 1.00 78.44 71 LYS A CA 1
ATOM 555 C C . LYS A 1 71 ? -11.700 3.598 7.639 1.00 78.44 71 LYS A C 1
ATOM 557 O O . LYS A 1 71 ? -12.442 4.524 7.959 1.00 78.44 71 LYS A O 1
ATOM 562 N N . LYS A 1 72 ? -10.409 3.573 7.971 1.00 78.62 72 LYS A N 1
ATOM 563 C CA . LYS A 1 72 ? -9.715 4.650 8.685 1.00 78.62 72 LYS A CA 1
ATOM 564 C C . LYS A 1 72 ? -8.840 5.441 7.716 1.00 78.62 72 LYS A C 1
ATOM 566 O O . LYS A 1 72 ? -8.306 4.871 6.766 1.00 78.62 72 LYS A O 1
ATOM 571 N N . SER A 1 73 ? -8.729 6.751 7.937 1.00 88.25 73 SER A N 1
ATOM 572 C CA . SER A 1 73 ? -7.763 7.574 7.209 1.00 88.25 73 SER A CA 1
ATOM 573 C C . SER A 1 73 ? -6.347 7.306 7.724 1.00 88.25 73 SER A C 1
ATOM 575 O O . SER A 1 73 ? -6.172 6.719 8.797 1.00 88.25 73 SER A O 1
ATOM 577 N N . ILE A 1 74 ? -5.332 7.737 6.974 1.00 84.31 74 ILE A N 1
ATOM 578 C CA . ILE A 1 74 ? -3.941 7.581 7.410 1.00 84.31 74 ILE A CA 1
ATOM 579 C C . ILE A 1 74 ? -3.667 8.381 8.691 1.00 84.31 74 ILE A C 1
ATOM 581 O O . ILE A 1 74 ? -2.932 7.910 9.554 1.00 84.31 74 ILE A O 1
ATOM 585 N N . GLU A 1 75 ? -4.334 9.521 8.872 1.00 92.44 75 GLU A N 1
ATOM 586 C CA . GLU A 1 75 ? -4.267 10.350 10.078 1.00 92.44 75 GLU A CA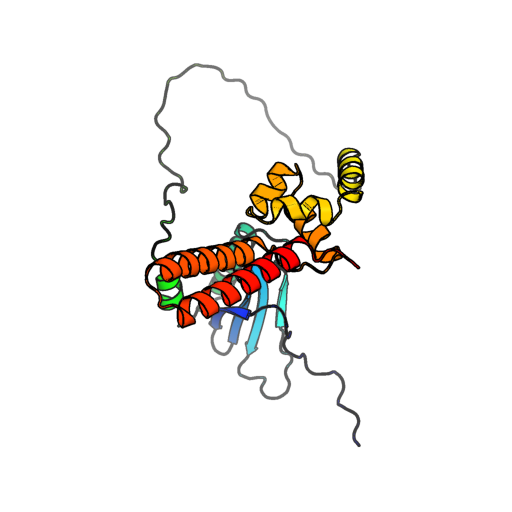 1
ATOM 587 C C . GLU A 1 75 ? -4.822 9.599 11.289 1.00 92.44 75 GLU A C 1
ATOM 589 O O . GLU A 1 75 ? -4.172 9.565 12.328 1.00 92.44 75 GLU A O 1
ATOM 594 N N . ASN A 1 76 ? -5.965 8.913 11.157 1.00 90.81 76 ASN A N 1
ATOM 595 C CA . ASN A 1 76 ? -6.492 8.095 12.253 1.00 90.81 76 ASN A CA 1
ATOM 596 C C . ASN A 1 76 ? -5.590 6.900 12.580 1.00 90.81 76 ASN A C 1
ATOM 598 O O . ASN A 1 76 ? -5.504 6.496 13.738 1.00 90.81 76 ASN A O 1
ATOM 602 N N . VAL A 1 77 ? -4.938 6.305 11.576 1.00 91.44 77 VAL A N 1
ATOM 603 C CA . VAL A 1 77 ? -3.962 5.231 11.814 1.00 91.44 77 VAL A CA 1
ATOM 604 C C . VAL A 1 77 ? -2.733 5.788 12.535 1.00 91.44 77 VAL A C 1
ATOM 606 O O . VAL A 1 77 ? -2.276 5.185 13.503 1.00 91.44 77 VAL A O 1
ATOM 609 N N . LYS A 1 78 ? -2.234 6.960 12.125 1.00 91.62 78 LYS A N 1
ATOM 610 C CA . LYS A 1 78 ? -1.139 7.668 12.803 1.00 91.62 78 LYS A CA 1
ATOM 611 C C . LYS A 1 78 ? -1.503 7.962 14.259 1.00 91.62 78 LYS A C 1
ATOM 613 O O . LYS A 1 78 ? -0.741 7.614 15.152 1.00 91.62 78 LYS A O 1
ATOM 618 N N . GLU A 1 79 ? -2.681 8.530 14.500 1.00 96.19 79 GLU A N 1
ATOM 619 C CA . GLU A 1 79 ? -3.208 8.819 15.837 1.00 96.19 79 GLU A CA 1
ATOM 620 C C . GLU A 1 79 ? -3.314 7.556 16.698 1.00 96.19 79 GLU A C 1
ATOM 622 O O . GLU A 1 79 ? -2.866 7.549 17.844 1.00 96.19 79 GLU A O 1
ATOM 627 N N . PHE A 1 80 ? -3.818 6.456 16.133 1.00 97.50 80 PHE A N 1
ATOM 628 C CA . PHE A 1 80 ? -3.850 5.165 16.814 1.00 97.50 80 PHE A CA 1
ATOM 629 C C . PHE A 1 80 ? -2.449 4.699 17.233 1.00 97.50 80 PHE A C 1
ATOM 631 O O . PHE A 1 80 ? -2.272 4.284 18.376 1.00 97.50 80 PHE A O 1
ATOM 638 N N . LEU A 1 81 ? -1.463 4.760 16.331 1.00 96.25 81 LEU A N 1
ATOM 639 C CA . LEU A 1 81 ? -0.096 4.315 16.614 1.00 96.25 81 LEU A CA 1
ATOM 640 C C . LEU A 1 81 ? 0.587 5.201 17.660 1.00 96.25 81 LEU A C 1
ATOM 642 O O . LEU A 1 81 ? 1.242 4.676 18.557 1.00 96.25 81 LEU A O 1
ATOM 646 N N . MET A 1 82 ? 0.396 6.522 17.579 1.00 95.12 82 MET A N 1
ATOM 647 C CA . MET A 1 82 ? 0.897 7.466 18.583 1.00 95.12 82 MET A CA 1
ATOM 648 C C . MET A 1 82 ? 0.310 7.152 19.958 1.00 95.12 82 MET A C 1
ATOM 650 O O . MET A 1 82 ? 1.059 6.975 20.916 1.00 95.12 82 MET A O 1
ATOM 654 N N . ARG A 1 83 ? -1.018 6.994 20.036 1.00 97.62 83 ARG A N 1
ATOM 655 C CA . ARG A 1 83 ? -1.703 6.647 21.283 1.00 97.62 83 ARG A CA 1
ATOM 656 C C . ARG A 1 83 ? -1.248 5.296 21.825 1.00 97.62 83 ARG A C 1
ATOM 658 O O . ARG A 1 83 ? -0.977 5.194 23.012 1.00 97.62 83 ARG A O 1
ATOM 665 N N . TYR A 1 84 ? -1.117 4.277 20.976 1.00 97.00 84 TYR A N 1
ATOM 666 C CA . TYR A 1 84 ? -0.615 2.967 21.390 1.00 97.00 84 TYR A CA 1
ATOM 667 C C . TYR A 1 84 ? 0.768 3.076 22.043 1.00 97.00 84 TYR A C 1
ATOM 669 O O . TYR A 1 84 ? 0.967 2.550 23.135 1.00 97.00 84 TYR A O 1
ATOM 677 N N . CYS A 1 85 ? 1.720 3.759 21.401 1.00 95.00 85 CYS A N 1
ATOM 678 C CA . CYS A 1 85 ? 3.064 3.923 21.953 1.00 95.00 85 CYS A CA 1
ATOM 679 C C . CYS A 1 85 ? 3.042 4.693 23.281 1.00 95.00 85 CYS A C 1
ATOM 681 O O . CYS A 1 85 ? 3.737 4.308 24.222 1.00 95.00 85 CYS A O 1
ATOM 683 N N . ASP A 1 86 ? 2.222 5.740 23.378 1.00 96.81 86 ASP A N 1
ATOM 684 C CA . ASP A 1 86 ? 2.091 6.530 24.599 1.00 96.81 86 ASP A CA 1
ATOM 685 C C . ASP A 1 86 ? 1.463 5.723 25.747 1.00 96.81 86 ASP A C 1
ATOM 687 O O . ASP A 1 86 ? 2.035 5.645 26.831 1.00 96.81 86 ASP A O 1
ATOM 691 N N . GLU A 1 87 ? 0.370 4.998 25.496 1.00 96.19 87 GLU A N 1
ATOM 692 C CA . GLU A 1 87 ? -0.254 4.091 26.469 1.00 96.19 87 GLU A CA 1
ATOM 693 C C . GLU A 1 87 ? 0.734 3.022 26.968 1.00 96.19 87 GLU A C 1
ATOM 695 O O . GLU A 1 87 ? 0.782 2.718 28.162 1.00 96.19 87 GLU A O 1
ATOM 700 N N . ARG A 1 88 ? 1.563 2.454 26.077 1.00 95.94 88 ARG A N 1
ATOM 701 C CA . ARG A 1 88 ? 2.597 1.476 26.464 1.00 95.94 88 ARG A CA 1
ATOM 702 C C . ARG A 1 88 ? 3.666 2.113 27.341 1.00 95.94 88 ARG A C 1
ATOM 704 O O . ARG A 1 88 ? 4.020 1.531 28.369 1.00 95.94 88 ARG A O 1
ATOM 711 N N . LYS A 1 89 ? 4.135 3.306 26.973 1.00 96.06 89 LYS A N 1
ATOM 712 C CA . LYS A 1 89 ? 5.105 4.078 27.753 1.00 96.06 89 LYS A CA 1
ATOM 713 C C . LYS A 1 89 ? 4.559 4.415 29.143 1.00 96.06 89 LYS A C 1
ATOM 715 O O . LYS A 1 89 ? 5.235 4.149 30.133 1.00 96.06 89 LYS A O 1
ATOM 720 N N . GLN A 1 90 ? 3.324 4.912 29.236 1.00 97.06 90 GLN A N 1
ATOM 721 C CA . GLN A 1 90 ? 2.644 5.197 30.507 1.00 97.06 90 GLN A CA 1
ATOM 722 C C . GLN A 1 90 ? 2.462 3.934 31.361 1.00 97.06 90 GLN A C 1
ATOM 724 O O . GLN A 1 90 ? 2.615 3.971 32.580 1.00 97.06 90 GLN A O 1
ATOM 729 N N . ALA A 1 91 ? 2.212 2.785 30.728 1.00 95.31 91 ALA A N 1
ATOM 730 C CA . ALA A 1 91 ? 2.145 1.493 31.404 1.00 95.31 91 ALA A CA 1
ATOM 731 C C . ALA A 1 91 ? 3.523 0.938 31.831 1.00 95.31 91 ALA A C 1
ATOM 733 O O . ALA A 1 91 ? 3.586 -0.160 32.396 1.00 95.31 91 ALA A O 1
ATOM 734 N N . GLY A 1 92 ? 4.621 1.663 31.590 1.00 96.62 92 GLY A N 1
ATOM 735 C CA . GLY A 1 92 ? 5.982 1.294 31.984 1.00 96.62 92 GLY A CA 1
ATOM 736 C C . GLY A 1 92 ? 6.655 0.278 31.061 1.00 96.62 92 GLY A C 1
ATOM 737 O O . GLY A 1 92 ? 7.584 -0.402 31.492 1.00 96.62 92 GLY A O 1
ATOM 738 N N . TYR A 1 93 ? 6.170 0.121 29.828 1.00 96.50 93 TYR A N 1
ATOM 739 C CA . TYR A 1 93 ? 6.884 -0.645 28.810 1.00 96.50 93 TYR A CA 1
ATOM 740 C C . TYR A 1 93 ? 7.989 0.196 28.167 1.00 96.50 93 TYR A C 1
ATOM 742 O O . TYR A 1 93 ? 7.833 1.398 27.955 1.00 96.50 93 TYR A O 1
ATOM 750 N N . ILE A 1 94 ? 9.071 -0.470 27.774 1.00 95.06 94 ILE A N 1
ATOM 751 C CA . ILE A 1 94 ? 10.159 0.106 26.985 1.00 95.06 94 ILE A CA 1
ATOM 752 C C . ILE A 1 94 ? 10.018 -0.407 25.553 1.00 95.06 94 ILE A C 1
ATOM 754 O O . ILE A 1 94 ? 9.916 -1.614 25.328 1.00 95.06 94 ILE A O 1
ATOM 758 N N . MET A 1 95 ? 9.979 0.505 24.582 1.00 94.00 95 MET A N 1
ATOM 759 C CA . MET A 1 95 ? 9.985 0.142 23.165 1.00 94.00 95 MET A CA 1
ATOM 760 C C . MET A 1 95 ? 11.394 -0.303 22.767 1.00 94.00 95 MET A C 1
ATOM 762 O O . MET A 1 95 ? 12.356 0.434 22.984 1.00 94.00 95 MET A O 1
ATOM 766 N N . LEU A 1 96 ? 11.519 -1.497 22.190 1.00 91.12 96 LEU A N 1
ATOM 767 C CA . LEU A 1 96 ? 12.786 -1.959 21.633 1.00 91.12 96 LEU A CA 1
ATOM 768 C C . LEU A 1 96 ? 13.119 -1.160 20.374 1.00 91.12 96 LEU A C 1
ATOM 770 O O . LEU A 1 96 ? 12.225 -0.757 19.626 1.00 91.12 96 LEU A O 1
ATOM 774 N N . GLN A 1 97 ? 14.413 -0.951 20.135 1.00 85.88 97 GLN A N 1
ATOM 775 C CA . GLN A 1 97 ? 14.862 -0.326 18.900 1.00 85.88 97 GLN A CA 1
ATOM 776 C C . GLN A 1 97 ? 14.416 -1.176 17.708 1.00 85.88 97 GLN A C 1
ATOM 778 O O . GLN A 1 97 ? 14.643 -2.384 17.671 1.00 85.88 97 GLN A O 1
ATOM 783 N N . ASP A 1 98 ? 13.763 -0.525 16.750 1.00 82.62 98 ASP A N 1
ATOM 784 C CA . ASP A 1 98 ? 13.274 -1.163 15.537 1.00 82.62 98 ASP A CA 1
ATOM 785 C C . ASP A 1 98 ? 14.473 -1.533 14.646 1.00 82.62 98 ASP A C 1
ATOM 787 O O . ASP A 1 98 ? 15.155 -0.630 14.155 1.00 82.62 98 ASP A O 1
ATOM 791 N N . PRO A 1 99 ? 14.760 -2.828 14.421 1.00 74.75 99 PRO A N 1
ATOM 792 C CA . PRO A 1 99 ? 15.918 -3.244 13.631 1.00 74.75 99 PRO A CA 1
ATOM 793 C C . PRO A 1 99 ? 15.809 -2.820 12.160 1.00 74.75 99 PRO A C 1
ATOM 795 O O . PRO A 1 99 ? 16.813 -2.792 11.453 1.00 74.75 99 PRO A O 1
ATOM 798 N N . LEU A 1 100 ? 14.605 -2.470 11.694 1.00 80.31 100 LEU A N 1
ATOM 799 C CA . LEU A 1 100 ? 14.352 -1.979 10.345 1.00 80.31 100 LEU A CA 1
ATOM 800 C C . LEU A 1 100 ? 14.273 -0.446 10.284 1.00 80.31 100 LEU A C 1
ATOM 802 O O . LEU A 1 100 ? 13.969 0.091 9.220 1.00 80.31 100 LEU A O 1
ATOM 806 N N . SER A 1 101 ? 14.574 0.284 11.368 1.00 81.50 101 SER A N 1
ATOM 807 C CA . SER A 1 101 ? 14.496 1.755 11.385 1.00 81.50 101 SER A CA 1
ATOM 808 C C . SER A 1 101 ? 15.315 2.400 10.266 1.00 81.50 101 SER A C 1
ATOM 810 O O . SER A 1 101 ? 14.795 3.247 9.547 1.00 81.50 101 SER A O 1
ATOM 812 N N . ILE A 1 102 ? 16.553 1.935 10.065 1.00 80.94 102 ILE A N 1
ATOM 813 C CA . ILE A 1 102 ? 17.463 2.424 9.016 1.00 80.94 102 ILE A CA 1
ATOM 814 C C . ILE A 1 102 ? 16.922 2.103 7.618 1.00 80.94 102 ILE A C 1
ATOM 816 O O . ILE A 1 102 ? 17.060 2.892 6.688 1.00 80.94 102 ILE A O 1
ATOM 820 N N . PHE A 1 103 ? 16.264 0.952 7.461 1.00 80.00 103 PHE A N 1
ATOM 821 C CA . PHE A 1 103 ? 15.613 0.590 6.207 1.00 80.00 103 PHE A CA 1
ATOM 822 C C . PHE A 1 103 ? 14.437 1.527 5.900 1.00 80.00 103 PHE A C 1
ATOM 824 O O . PHE A 1 103 ? 14.327 2.012 4.776 1.00 80.00 103 PHE A O 1
ATOM 831 N N . TYR A 1 104 ? 13.579 1.824 6.882 1.00 80.75 104 TYR A N 1
ATOM 832 C CA . TYR A 1 104 ? 12.469 2.763 6.689 1.00 80.75 104 TYR A CA 1
ATOM 833 C C . TYR A 1 104 ? 12.955 4.186 6.418 1.00 80.75 104 TYR A C 1
ATOM 835 O O . TYR A 1 104 ? 12.386 4.862 5.567 1.00 80.75 104 TYR A O 1
ATOM 843 N N . GLU A 1 105 ? 14.013 4.623 7.099 1.00 78.69 105 GLU A N 1
ATOM 844 C CA . GLU A 1 105 ? 14.667 5.905 6.838 1.00 78.69 105 GLU A CA 1
ATOM 845 C C . GLU A 1 105 ? 15.176 5.978 5.392 1.00 78.69 105 GLU A C 1
ATOM 847 O O . GLU A 1 105 ? 14.828 6.905 4.662 1.00 78.69 105 GLU A O 1
ATOM 852 N N . ALA A 1 106 ? 15.898 4.950 4.933 1.00 82.00 106 ALA A N 1
ATOM 853 C CA . ALA A 1 106 ? 16.392 4.866 3.561 1.00 82.00 106 ALA A CA 1
ATOM 854 C C . ALA A 1 106 ? 15.259 4.874 2.517 1.00 82.00 106 ALA A C 1
ATOM 856 O O . ALA A 1 106 ? 15.384 5.518 1.476 1.00 82.00 106 ALA A O 1
ATOM 857 N N . LEU A 1 107 ? 14.135 4.198 2.788 1.00 79.38 107 LEU A N 1
ATOM 858 C CA . LEU A 1 107 ? 12.955 4.225 1.912 1.00 79.38 107 LEU A CA 1
ATOM 859 C C . LEU A 1 107 ? 12.282 5.602 1.832 1.00 79.38 107 LEU A C 1
ATOM 861 O O . LEU A 1 107 ? 11.543 5.855 0.880 1.00 79.38 107 LEU A O 1
ATOM 865 N N . CYS A 1 108 ? 12.514 6.467 2.818 1.00 79.12 108 CYS A N 1
ATOM 866 C CA . CYS A 1 108 ? 11.977 7.821 2.861 1.00 79.12 108 CYS A CA 1
ATOM 867 C C . CYS A 1 108 ? 12.897 8.865 2.205 1.00 79.12 108 CYS A C 1
ATOM 869 O O . CYS A 1 108 ? 12.504 10.026 2.107 1.00 79.12 108 CYS A O 1
ATOM 871 N N . VAL A 1 109 ? 14.088 8.492 1.723 1.00 80.31 109 VAL A N 1
ATOM 872 C CA . VAL A 1 109 ? 15.002 9.420 1.034 1.00 80.31 109 VAL A CA 1
ATOM 873 C C . VAL A 1 109 ? 14.343 9.993 -0.227 1.00 80.31 109 VAL A C 1
ATOM 875 O O . VAL A 1 109 ? 13.806 9.259 -1.055 1.00 80.31 109 VAL A O 1
ATOM 878 N N . GLY A 1 110 ? 14.397 11.319 -0.384 1.00 71.44 110 GLY A N 1
ATOM 879 C CA . GLY A 1 110 ? 13.763 12.035 -1.499 1.00 71.44 110 GLY A CA 1
ATOM 880 C C . GLY A 1 110 ? 12.266 12.303 -1.309 1.00 71.44 110 GLY A C 1
ATOM 881 O O . GLY A 1 110 ? 11.634 12.872 -2.198 1.00 71.44 110 GLY A O 1
ATOM 882 N N . LEU A 1 111 ? 11.694 11.923 -0.161 1.00 71.25 111 LEU A N 1
ATOM 883 C CA . LEU A 1 111 ? 10.447 12.498 0.324 1.00 71.25 111 LEU A CA 1
ATOM 884 C C . LEU A 1 111 ? 10.822 13.753 1.114 1.00 71.25 111 LEU A C 1
ATOM 886 O O . LEU A 1 111 ? 11.229 13.660 2.268 1.00 71.25 111 LEU A O 1
ATOM 890 N N . GLU A 1 112 ? 10.724 14.925 0.495 1.00 56.94 112 GLU A N 1
ATOM 891 C CA . GLU A 1 112 ? 10.730 16.180 1.246 1.00 56.94 112 GLU A CA 1
ATOM 892 C C . GLU A 1 112 ? 9.395 16.251 1.990 1.00 56.94 112 GLU A C 1
ATOM 894 O O . GLU A 1 112 ? 8.328 16.405 1.392 1.00 56.94 112 GLU A O 1
ATOM 899 N N . TRP A 1 113 ? 9.432 16.018 3.300 1.00 56.25 113 TRP A N 1
ATOM 900 C CA . TRP A 1 113 ? 8.302 16.330 4.158 1.00 56.25 113 TRP A CA 1
ATOM 901 C C . TRP A 1 113 ? 8.317 17.848 4.218 1.00 56.25 113 TRP A C 1
ATOM 903 O O . TRP A 1 113 ? 9.250 18.414 4.774 1.00 56.25 113 TRP A O 1
ATOM 913 N N . ASP A 1 114 ? 7.371 18.505 3.553 1.00 40.22 114 ASP A N 1
ATOM 914 C CA . ASP A 1 114 ? 7.244 19.956 3.631 1.00 40.22 114 ASP A CA 1
ATOM 915 C C . ASP A 1 114 ? 7.016 20.306 5.111 1.00 40.22 114 ASP A C 1
ATOM 917 O O . ASP A 1 114 ? 5.927 20.110 5.655 1.00 40.22 114 ASP A O 1
ATOM 921 N N . GLU A 1 115 ? 8.077 20.725 5.805 1.00 44.94 115 GLU A N 1
ATOM 922 C CA . GLU A 1 115 ? 8.071 21.041 7.237 1.00 44.94 115 GLU A CA 1
ATOM 923 C C . GLU A 1 115 ? 7.316 22.351 7.543 1.00 44.94 115 GLU A C 1
ATOM 925 O O . GLU A 1 115 ? 7.428 22.898 8.632 1.00 44.94 115 GLU A O 1
ATOM 930 N N . ASN A 1 116 ? 6.491 22.852 6.618 1.00 39.41 116 ASN A N 1
ATOM 931 C CA . ASN A 1 116 ? 5.733 24.098 6.763 1.00 39.41 116 ASN A CA 1
ATOM 932 C C . ASN A 1 116 ? 4.285 23.921 7.242 1.00 39.41 116 ASN A C 1
ATOM 934 O O . ASN A 1 116 ? 3.462 24.820 7.078 1.00 39.41 116 ASN A O 1
ATOM 938 N N . LEU A 1 117 ? 3.942 22.794 7.868 1.00 40.31 117 LEU A N 1
ATOM 939 C CA . LEU A 1 117 ? 2.674 22.656 8.595 1.00 40.31 117 LEU A CA 1
ATOM 940 C C . LEU A 1 117 ? 2.903 22.199 10.037 1.00 40.31 117 LEU A C 1
ATOM 942 O O . LEU A 1 117 ? 2.304 21.234 10.504 1.00 40.31 117 LEU A O 1
ATOM 946 N N . ASN A 1 118 ? 3.747 22.937 10.754 1.00 34.09 118 ASN A N 1
ATOM 947 C CA . ASN A 1 118 ? 3.585 23.123 12.189 1.00 34.09 118 ASN A CA 1
ATOM 948 C C . ASN A 1 118 ? 3.666 24.623 12.502 1.00 34.09 118 ASN A C 1
ATOM 950 O O . ASN A 1 118 ? 4.709 25.247 12.358 1.00 34.09 118 ASN A O 1
ATOM 954 N N . THR A 1 119 ? 2.503 25.176 12.858 1.00 44.53 119 THR A N 1
ATOM 955 C CA . THR A 1 119 ? 2.297 26.079 14.003 1.00 44.53 119 THR A CA 1
ATOM 956 C C . THR A 1 119 ? 3.548 26.767 14.559 1.00 44.53 119 THR A C 1
ATOM 958 O O . THR A 1 119 ? 4.294 26.119 15.286 1.00 44.53 119 THR A O 1
ATOM 961 N N . ASP A 1 120 ? 3.732 28.061 14.260 1.00 38.16 120 ASP A N 1
ATOM 962 C CA . ASP A 1 120 ? 3.721 29.115 15.301 1.00 38.16 120 ASP A CA 1
ATOM 963 C C . ASP A 1 120 ? 4.022 30.555 14.829 1.00 38.16 120 ASP A C 1
ATOM 965 O O . ASP A 1 120 ? 3.965 31.450 15.660 1.00 38.16 120 ASP A O 1
ATOM 969 N N . ASP A 1 121 ? 4.245 30.851 13.539 1.00 34.75 121 ASP A N 1
ATOM 970 C CA . ASP A 1 121 ? 4.833 32.167 13.178 1.00 34.75 121 ASP A CA 1
ATOM 971 C C . ASP A 1 121 ? 4.080 33.018 12.132 1.00 34.75 121 ASP A C 1
ATOM 973 O O . ASP A 1 121 ? 4.673 33.815 11.411 1.00 34.75 121 ASP A O 1
ATOM 977 N N . PHE A 1 122 ? 2.747 32.909 12.049 1.00 32.38 122 PHE A N 1
ATOM 978 C CA . PHE A 1 122 ? 1.926 33.825 11.230 1.00 32.38 122 PHE A CA 1
ATOM 979 C C . PHE A 1 122 ? 1.041 34.736 12.091 1.00 32.38 122 PHE A C 1
ATOM 981 O O . PHE A 1 122 ? -0.168 34.849 11.895 1.00 32.38 122 PHE A O 1
ATOM 988 N N . PHE A 1 123 ? 1.659 35.384 13.074 1.00 33.69 123 PHE A N 1
ATOM 989 C CA . PHE A 1 123 ? 1.138 36.610 13.667 1.00 33.69 123 PHE A CA 1
ATOM 990 C C . PHE A 1 123 ? 2.145 37.727 13.403 1.00 33.69 123 PHE A C 1
ATOM 992 O O . PHE A 1 123 ? 3.106 37.889 14.144 1.00 33.69 123 PHE A O 1
ATOM 999 N N . GLU A 1 124 ? 1.867 38.563 12.405 1.00 35.91 124 GLU A N 1
ATOM 1000 C CA . GLU A 1 124 ? 2.198 39.981 12.524 1.00 35.91 124 GLU A CA 1
ATOM 1001 C C . GLU A 1 124 ? 0.941 40.830 12.281 1.00 35.91 124 GLU A C 1
ATOM 1003 O O . GLU A 1 124 ? 0.093 40.469 11.458 1.00 35.91 124 GLU A O 1
ATOM 1008 N N . PRO A 1 125 ? 0.752 41.916 13.054 1.00 38.19 125 PRO A N 1
ATOM 1009 C CA . PRO A 1 125 ? -0.550 42.510 13.298 1.00 38.19 125 PRO A CA 1
ATOM 1010 C C . PRO A 1 125 ? -0.835 43.677 12.353 1.00 38.19 125 PRO A C 1
ATOM 1012 O O . PRO A 1 125 ? 0.017 44.523 12.092 1.00 38.19 125 PRO A O 1
ATOM 1015 N N . CYS A 1 126 ? -2.095 43.807 11.945 1.00 24.27 126 CYS A N 1
ATOM 1016 C CA . CYS A 1 126 ? -2.629 45.064 11.426 1.00 24.27 126 CYS A CA 1
ATOM 1017 C C . CYS A 1 126 ? -3.928 45.428 12.168 1.00 24.27 126 CYS A C 1
ATOM 1019 O O . CYS A 1 126 ? -4.501 44.582 12.855 1.00 24.27 126 CYS A O 1
ATOM 1021 N N . PRO A 1 127 ? -4.320 46.710 12.177 1.00 35.75 127 PRO A N 1
ATOM 1022 C CA . PRO A 1 127 ? -4.362 47.506 13.392 1.00 35.75 127 PRO A CA 1
ATOM 1023 C C . PRO A 1 127 ? -5.752 47.520 14.020 1.00 35.75 127 PRO A C 1
ATOM 1025 O O . PRO A 1 127 ? -6.754 47.208 13.385 1.00 35.75 127 PRO A O 1
ATOM 1028 N N . ARG A 1 128 ? -5.771 47.941 15.286 1.00 35.78 128 ARG A N 1
ATOM 1029 C CA . ARG A 1 128 ? -6.951 48.252 16.097 1.00 35.78 128 ARG A CA 1
ATOM 1030 C C . ARG A 1 128 ? -8.081 48.860 15.257 1.00 35.78 128 ARG A C 1
ATOM 1032 O O . ARG A 1 128 ? -7.935 49.984 14.788 1.00 35.78 128 ARG A O 1
ATOM 1039 N N . ASP A 1 129 ? -9.231 48.192 15.234 1.00 29.75 129 ASP A N 1
ATOM 1040 C CA . ASP A 1 129 ? -10.487 48.919 15.347 1.00 29.75 129 ASP A CA 1
ATOM 1041 C C . ASP A 1 129 ? -11.478 48.200 16.275 1.00 29.75 129 ASP A C 1
ATOM 1043 O O . ASP A 1 129 ? -11.925 47.075 16.065 1.00 29.75 129 ASP A O 1
ATOM 1047 N N . SER A 1 130 ? -11.674 48.877 17.396 1.00 35.31 130 SER A N 1
ATOM 1048 C CA . SER A 1 130 ? -12.812 48.951 18.303 1.00 35.31 130 SER A CA 1
ATOM 1049 C C . SER A 1 130 ? -14.098 48.226 17.876 1.00 35.31 130 SER A C 1
ATOM 1051 O O . SER A 1 130 ? -14.706 48.547 16.862 1.00 35.31 130 SER A O 1
ATOM 1053 N N . GLY A 1 131 ? -14.609 47.344 18.741 1.00 30.78 131 GLY A N 1
ATOM 1054 C CA . GLY A 1 131 ? -15.967 46.814 18.581 1.00 30.78 131 GLY A CA 1
ATOM 1055 C C . GLY A 1 131 ? -16.316 45.641 19.490 1.00 30.78 131 GLY A C 1
ATOM 1056 O O . GLY A 1 131 ? -16.625 44.556 19.014 1.00 30.78 131 GLY A O 1
ATOM 1057 N N . ALA A 1 132 ? -16.258 45.839 20.806 1.00 32.12 132 ALA A N 1
ATOM 1058 C CA . ALA A 1 132 ? -16.780 44.885 21.781 1.00 32.12 132 ALA A CA 1
ATOM 1059 C C . ALA A 1 132 ? -18.297 44.695 21.616 1.00 32.12 132 ALA A C 1
ATOM 1061 O O . ALA A 1 132 ? -18.995 45.697 21.509 1.00 32.12 132 ALA A O 1
ATOM 1062 N N . HIS A 1 133 ? -18.809 43.463 21.731 1.00 31.33 133 HIS A N 1
ATOM 1063 C CA . HIS A 1 133 ? -20.074 43.170 22.424 1.00 31.33 133 HIS A CA 1
ATOM 1064 C C . HIS A 1 133 ? -20.097 41.715 22.932 1.00 31.33 133 HIS A C 1
ATOM 1066 O O . HIS A 1 133 ? -20.050 40.753 22.171 1.00 31.33 133 HIS A O 1
ATOM 1072 N N . GLN A 1 134 ? -20.140 41.588 24.259 1.00 36.94 134 GLN A N 1
ATOM 1073 C CA . GLN A 1 134 ? -20.319 40.357 25.032 1.00 36.94 134 GLN A CA 1
ATOM 1074 C C . GLN A 1 134 ? -21.760 39.832 24.928 1.00 36.94 134 GLN A C 1
ATOM 1076 O O . GLN A 1 134 ? -22.689 40.638 24.882 1.00 36.94 134 GLN A O 1
ATOM 1081 N N . LYS A 1 135 ? -21.946 38.508 25.076 1.00 30.03 135 LYS A N 1
ATOM 1082 C CA . LYS A 1 135 ? -22.839 37.912 26.101 1.00 30.03 135 LYS A CA 1
ATOM 1083 C C . LYS A 1 135 ? -22.780 36.370 26.130 1.00 30.03 135 LYS A C 1
ATOM 1085 O O . LYS A 1 135 ? -23.183 35.705 25.190 1.00 30.03 135 LYS A O 1
ATOM 1090 N N . ASN A 1 136 ? -22.261 35.861 27.250 1.00 28.89 136 ASN A N 1
ATOM 1091 C CA . ASN A 1 136 ? -22.724 34.766 28.124 1.00 28.89 136 ASN A CA 1
ATOM 1092 C C . ASN A 1 136 ? -23.476 33.522 27.568 1.00 28.89 136 ASN A C 1
ATOM 1094 O O . ASN A 1 136 ? -24.553 33.644 26.997 1.00 28.89 136 ASN A O 1
ATOM 1098 N N . ARG A 1 137 ? -22.907 32.342 27.915 1.00 29.02 137 ARG A N 1
ATOM 1099 C CA . ARG A 1 137 ? -23.450 31.007 28.341 1.00 29.02 137 ARG A CA 1
ATOM 1100 C C . ARG A 1 137 ? -24.985 30.882 28.602 1.00 29.02 137 ARG A C 1
ATOM 1102 O O . ARG A 1 137 ? -25.574 31.899 28.957 1.00 29.02 137 ARG A O 1
ATOM 1109 N N . PRO A 1 138 ? -25.612 29.666 28.651 1.00 38.44 138 PRO A N 1
ATOM 1110 C CA . PRO A 1 138 ? -25.036 28.397 29.140 1.00 38.44 138 PRO A CA 1
ATOM 1111 C C . PRO A 1 138 ? -25.414 27.076 28.420 1.00 38.44 138 PRO A C 1
ATOM 1113 O O . PRO A 1 138 ? -26.220 27.019 27.500 1.00 38.44 138 PRO A O 1
ATOM 1116 N N . GLU A 1 139 ? -24.757 26.018 28.903 1.00 32.53 139 GLU A N 1
ATOM 1117 C CA . GLU A 1 139 ? -24.911 24.582 28.636 1.00 32.53 139 GLU A CA 1
ATOM 1118 C C . GLU A 1 139 ? -26.332 24.041 28.872 1.00 32.53 139 GLU A C 1
ATOM 1120 O O . GLU A 1 139 ? -26.990 24.423 29.838 1.00 32.53 139 GLU A O 1
ATOM 1125 N N . ALA A 1 140 ? -26.736 23.044 28.078 1.00 29.48 140 ALA A N 1
ATOM 1126 C CA . ALA A 1 140 ? -27.690 22.017 28.495 1.00 29.48 140 ALA A CA 1
ATOM 1127 C C . ALA A 1 140 ? -27.452 20.716 27.710 1.00 29.48 140 ALA A C 1
ATOM 1129 O O . ALA A 1 140 ? -27.358 20.705 26.484 1.00 29.48 140 ALA A O 1
ATOM 1130 N N . GLN A 1 141 ? -27.331 19.624 28.459 1.00 36.69 141 GLN A N 1
ATOM 1131 C CA . GLN A 1 141 ? -27.266 18.244 27.994 1.00 36.69 141 GLN A CA 1
ATOM 1132 C C . GLN A 1 141 ? -28.632 17.822 27.435 1.00 36.69 141 GLN A C 1
ATOM 1134 O O . GLN A 1 141 ? -29.647 18.153 28.041 1.00 36.69 141 GLN A O 1
ATOM 1139 N N . ASN A 1 142 ? -28.669 17.032 26.357 1.00 30.22 142 ASN A N 1
ATOM 1140 C CA . ASN A 1 142 ? -29.659 15.961 26.247 1.00 30.22 142 ASN A CA 1
ATOM 1141 C C . ASN A 1 142 ? -29.282 14.890 25.218 1.00 30.22 142 ASN A C 1
ATOM 1143 O O . ASN A 1 142 ? -28.703 15.145 24.165 1.00 30.22 142 ASN A O 1
ATOM 1147 N N . HIS A 1 143 ? -29.615 13.676 25.624 1.00 41.81 143 HIS A N 1
ATOM 1148 C CA . HIS A 1 143 ? -29.511 12.393 24.952 1.00 41.81 143 HIS A CA 1
ATOM 1149 C C . HIS A 1 143 ? -30.615 12.300 23.886 1.00 41.81 143 HIS A C 1
ATOM 1151 O O . HIS A 1 143 ? -31.759 12.556 24.238 1.00 41.81 143 HIS A O 1
ATOM 1157 N N . GLU A 1 144 ? -30.330 11.901 22.638 1.00 31.36 144 GLU A N 1
ATOM 1158 C CA . GLU A 1 144 ? -31.374 11.366 21.742 1.00 31.36 144 GLU A CA 1
ATOM 1159 C C . GLU A 1 144 ? -30.823 10.600 20.525 1.00 31.36 144 GLU A C 1
ATOM 1161 O O . GLU A 1 144 ? -29.682 10.757 20.090 1.00 31.36 144 GLU A O 1
ATOM 1166 N N . GLU A 1 145 ? -31.657 9.682 20.051 1.00 34.00 145 GLU A N 1
ATOM 1167 C CA . GLU A 1 145 ? -31.369 8.468 19.295 1.00 34.00 145 GLU A CA 1
ATOM 1168 C C . GLU A 1 145 ? -31.084 8.638 17.787 1.00 34.00 145 GLU A C 1
ATOM 1170 O O . GLU A 1 145 ? -31.358 9.644 17.138 1.00 34.00 145 GLU A O 1
ATOM 1175 N N . ARG A 1 146 ? -30.536 7.559 17.209 1.00 42.47 146 ARG A N 1
ATOM 1176 C CA . ARG A 1 146 ? -30.219 7.352 15.785 1.00 42.47 146 ARG A CA 1
ATOM 1177 C C . ARG A 1 146 ? -31.437 7.461 14.853 1.00 42.47 146 ARG A C 1
ATOM 1179 O O . ARG A 1 146 ? -32.390 6.709 15.018 1.00 42.47 146 ARG A O 1
ATOM 1186 N N . ILE A 1 147 ? -31.284 8.172 13.725 1.00 34.66 147 ILE A N 1
ATOM 1187 C CA . ILE A 1 147 ? -32.016 7.911 12.462 1.00 34.66 147 ILE A CA 1
ATOM 1188 C C . ILE A 1 147 ? -31.073 8.107 11.249 1.00 34.66 147 ILE A C 1
ATOM 1190 O O . ILE A 1 147 ? -30.488 9.182 11.111 1.00 34.66 147 ILE A O 1
ATOM 1194 N N . PRO A 1 148 ? -30.922 7.134 10.322 1.00 44.59 148 PRO A N 1
ATOM 1195 C CA . PRO A 1 148 ? -30.135 7.313 9.102 1.00 44.59 148 PRO A CA 1
ATOM 1196 C C . PRO A 1 148 ? -30.994 7.907 7.971 1.00 44.59 148 PRO A C 1
ATOM 1198 O O . PRO A 1 148 ? -31.792 7.208 7.353 1.00 44.59 148 PRO A O 1
ATOM 1201 N N . LYS A 1 149 ? -30.814 9.194 7.646 1.00 39.44 149 LYS A N 1
ATOM 1202 C CA . LYS A 1 149 ? -31.444 9.821 6.467 1.00 39.44 149 LYS A CA 1
ATOM 1203 C C . LYS A 1 149 ? -30.522 9.694 5.248 1.00 39.44 149 LYS A C 1
ATOM 1205 O O . LYS A 1 149 ? -29.555 10.439 5.114 1.00 39.44 149 LYS A O 1
ATOM 1210 N N . SER A 1 150 ? -30.800 8.754 4.341 1.00 44.34 150 SER A N 1
ATOM 1211 C CA . SER A 1 150 ? -30.159 8.741 3.020 1.00 44.34 150 SER A CA 1
ATOM 1212 C C . SER A 1 150 ? -30.734 9.870 2.161 1.00 44.34 150 SER A C 1
ATOM 1214 O O . SER A 1 150 ? -31.920 9.866 1.852 1.00 44.34 150 SER A O 1
ATOM 1216 N N . SER A 1 151 ? -29.897 10.835 1.780 1.00 57.34 151 SER A N 1
ATOM 1217 C CA . SER A 1 151 ? -30.276 11.960 0.916 1.00 57.34 151 SER A CA 1
ATOM 1218 C C . SER A 1 151 ? -30.796 11.497 -0.456 1.00 57.34 151 SER A C 1
ATOM 1220 O O . SER A 1 151 ? -30.212 10.598 -1.065 1.00 57.34 151 SER A O 1
ATOM 1222 N N . LEU A 1 152 ? -31.827 12.173 -0.982 1.00 44.00 152 LEU A N 1
ATOM 1223 C CA . LEU A 1 152 ? -32.324 12.044 -2.363 1.00 44.00 152 LEU A CA 1
ATOM 1224 C C . LEU A 1 152 ? -31.182 12.152 -3.397 1.00 44.00 152 LEU A C 1
ATOM 1226 O O . LEU A 1 152 ? -31.171 11.449 -4.405 1.00 44.00 152 LEU A O 1
ATOM 1230 N N . ALA A 1 153 ? -30.153 12.959 -3.108 1.00 46.03 153 ALA A N 1
ATOM 1231 C CA . ALA A 1 153 ? -28.962 13.086 -3.946 1.00 46.03 153 ALA A CA 1
ATOM 1232 C C . ALA A 1 153 ? -28.163 11.774 -4.028 1.00 46.03 153 ALA A C 1
ATOM 1234 O O . ALA A 1 153 ? -27.668 11.405 -5.092 1.00 46.03 153 ALA A O 1
ATOM 1235 N N . ALA A 1 154 ? -28.090 11.012 -2.932 1.00 48.66 154 ALA A N 1
ATOM 1236 C CA . ALA A 1 154 ? -27.445 9.702 -2.921 1.00 48.66 154 ALA A CA 1
ATOM 1237 C C . ALA A 1 154 ? -28.244 8.651 -3.710 1.00 48.66 154 ALA A C 1
ATOM 1239 O O . ALA A 1 154 ? -27.664 7.648 -4.124 1.00 48.66 154 ALA A O 1
ATOM 1240 N N . GLN A 1 155 ? -29.548 8.858 -3.913 1.00 48.41 155 GLN A N 1
ATOM 1241 C CA . GLN A 1 155 ? -30.403 7.996 -4.729 1.00 48.41 155 GLN A CA 1
ATOM 1242 C C . GLN A 1 155 ? -30.244 8.322 -6.224 1.00 48.41 155 GLN A C 1
ATOM 1244 O O . GLN A 1 155 ? -29.967 7.421 -7.013 1.00 48.41 155 GLN A O 1
ATOM 1249 N N . VAL A 1 156 ? -30.235 9.608 -6.593 1.00 49.19 156 VAL A N 1
ATOM 1250 C CA . VAL A 1 156 ? -29.978 10.069 -7.974 1.00 49.19 156 VAL A CA 1
ATOM 1251 C C . VAL A 1 156 ? -28.567 9.692 -8.456 1.00 49.19 156 VAL A C 1
ATOM 1253 O O . VAL A 1 156 ? -28.387 9.241 -9.589 1.00 49.19 156 VAL A O 1
ATOM 1256 N N . VAL A 1 157 ? -27.549 9.805 -7.592 1.00 51.12 157 VAL A N 1
ATOM 1257 C CA . VAL A 1 157 ? -26.173 9.370 -7.907 1.00 51.12 157 VAL A CA 1
ATOM 1258 C C . VAL A 1 157 ? -26.102 7.854 -8.134 1.00 51.12 157 VAL A C 1
ATOM 1260 O O . VAL A 1 157 ? -25.380 7.405 -9.028 1.00 51.12 157 VAL A O 1
ATOM 1263 N N . ARG A 1 158 ? -26.872 7.049 -7.384 1.00 53.34 158 ARG A N 1
ATOM 1264 C CA . ARG A 1 158 ? -26.955 5.589 -7.584 1.00 53.34 158 ARG A CA 1
ATOM 1265 C C . ARG A 1 158 ? -27.634 5.226 -8.902 1.00 53.34 158 ARG A C 1
ATOM 1267 O O . ARG A 1 158 ? -27.143 4.327 -9.579 1.00 53.34 158 ARG A O 1
ATOM 1274 N N . GLU A 1 159 ? -28.698 5.928 -9.286 1.00 53.31 159 GLU A N 1
ATOM 1275 C CA . GLU A 1 159 ? -29.406 5.695 -10.553 1.00 53.31 159 GLU A CA 1
ATOM 1276 C C . GLU A 1 159 ? -28.557 6.056 -11.779 1.00 53.31 159 GLU A C 1
ATOM 1278 O O . GLU A 1 159 ? -28.498 5.275 -12.730 1.00 53.31 159 GLU A O 1
ATOM 1283 N N . ARG A 1 160 ? -27.829 7.185 -11.745 1.00 54.38 160 ARG A N 1
ATOM 1284 C CA . ARG A 1 160 ? -26.897 7.580 -12.824 1.00 54.38 160 ARG A CA 1
ATOM 1285 C C . ARG A 1 160 ? -25.716 6.618 -12.955 1.00 54.38 160 ARG A C 1
ATOM 1287 O O . ARG A 1 160 ? -25.331 6.245 -14.056 1.00 54.38 160 ARG A O 1
ATOM 1294 N N . THR A 1 161 ? -25.183 6.164 -11.825 1.00 54.66 161 THR A N 1
ATOM 1295 C CA . THR A 1 161 ? -24.050 5.230 -11.767 1.00 54.66 161 THR A CA 1
ATOM 1296 C C . THR A 1 161 ? -24.439 3.789 -12.122 1.00 54.66 161 THR A C 1
ATOM 1298 O O . THR A 1 161 ? -23.606 3.011 -12.586 1.00 54.66 161 THR A O 1
ATOM 1301 N N . GLY A 1 162 ? -25.699 3.405 -11.898 1.00 57.66 162 GLY A N 1
ATOM 1302 C CA . GLY A 1 162 ? -26.201 2.053 -12.149 1.00 57.66 162 GLY A CA 1
ATOM 1303 C C . GLY A 1 162 ? -26.206 1.651 -13.625 1.00 57.66 162 GLY A C 1
ATOM 1304 O O . GLY A 1 162 ? -26.129 0.459 -13.915 1.00 57.66 162 GLY A O 1
ATOM 1305 N N . LYS A 1 163 ? -26.240 2.634 -14.536 1.00 61.44 163 LYS A N 1
ATOM 1306 C CA . LYS A 1 163 ? -26.276 2.434 -15.994 1.00 61.44 163 LYS A CA 1
ATOM 1307 C C . LYS A 1 163 ? -24.894 2.362 -16.653 1.00 61.44 163 LYS A C 1
ATOM 1309 O O . LYS A 1 163 ? -24.817 1.984 -17.814 1.00 61.44 163 LYS A O 1
ATOM 1314 N N . LEU A 1 164 ? -23.821 2.703 -15.933 1.00 72.50 164 LEU A N 1
ATOM 1315 C CA . LEU A 1 164 ? -22.465 2.677 -16.480 1.00 72.50 164 LEU A CA 1
ATOM 1316 C C . LEU A 1 164 ? -21.968 1.237 -16.654 1.00 72.50 164 LEU A C 1
ATOM 1318 O O . LEU A 1 164 ? -22.006 0.414 -15.730 1.00 72.50 164 LEU A O 1
ATOM 1322 N N . THR A 1 165 ? -21.468 0.951 -17.847 1.00 77.50 165 THR A N 1
ATOM 1323 C CA . THR A 1 165 ? -20.922 -0.340 -18.257 1.00 77.50 165 THR A CA 1
ATOM 1324 C C . THR A 1 165 ? -19.400 -0.279 -18.347 1.00 77.50 165 THR A C 1
ATOM 1326 O O . THR A 1 165 ? -18.798 0.793 -18.361 1.00 77.50 165 THR A O 1
ATOM 1329 N N . LEU A 1 166 ? -18.738 -1.438 -18.420 1.00 77.62 166 LEU A N 1
ATOM 1330 C CA . LEU A 1 166 ? -17.289 -1.453 -18.633 1.00 77.62 166 LEU A CA 1
ATOM 1331 C C . LEU A 1 166 ? -16.911 -0.869 -20.008 1.00 77.62 166 LEU A C 1
ATOM 1333 O O . LEU A 1 166 ? -15.828 -0.306 -20.127 1.00 77.62 166 LEU A O 1
ATOM 1337 N N . ARG A 1 167 ? -17.807 -0.909 -21.010 1.00 79.44 167 ARG A N 1
ATOM 1338 C CA . ARG A 1 167 ? -17.584 -0.288 -22.330 1.00 79.44 167 ARG A CA 1
ATOM 1339 C C . ARG A 1 167 ? 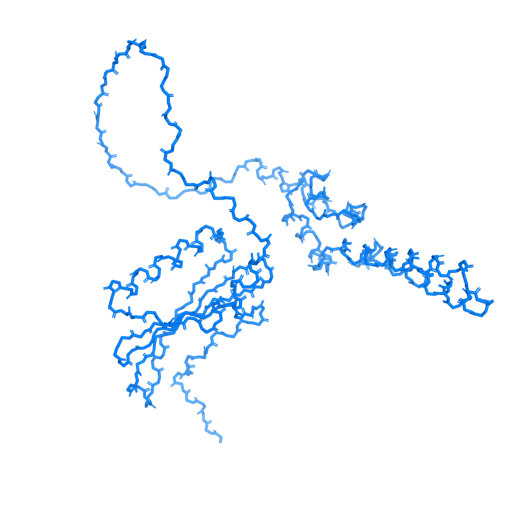-17.382 1.223 -22.229 1.00 79.44 167 ARG A C 1
ATOM 1341 O O . ARG A 1 167 ? -16.489 1.750 -22.882 1.00 79.44 167 ARG A O 1
ATOM 1348 N N . ASP A 1 168 ? -18.116 1.880 -21.335 1.00 80.56 168 ASP A N 1
ATOM 1349 C CA . ASP A 1 168 ? -17.979 3.319 -21.080 1.00 80.56 168 ASP A CA 1
ATOM 1350 C C . ASP A 1 168 ? -16.620 3.666 -20.447 1.00 80.56 168 ASP A C 1
ATOM 1352 O O . ASP A 1 168 ? -16.159 4.799 -20.534 1.00 80.56 168 ASP A O 1
ATOM 1356 N N . LEU A 1 169 ? -15.948 2.689 -19.823 1.00 83.31 169 LEU A N 1
ATOM 1357 C CA . LEU A 1 169 ? -14.635 2.868 -19.198 1.00 83.31 169 LEU A CA 1
ATOM 1358 C C . LEU A 1 169 ? -13.469 2.578 -20.147 1.00 83.31 169 LEU A C 1
ATOM 1360 O O . LEU A 1 169 ? -12.395 3.151 -19.960 1.00 83.31 169 LEU A O 1
ATOM 1364 N N . VAL A 1 170 ? -13.664 1.710 -21.148 1.00 84.56 170 VAL A N 1
ATOM 1365 C CA . VAL A 1 170 ? -12.617 1.272 -22.091 1.00 84.56 170 VAL A CA 1
ATOM 1366 C C . VAL A 1 170 ? -11.930 2.461 -22.750 1.00 84.56 170 VAL A C 1
ATOM 1368 O O . VAL A 1 170 ? -10.701 2.504 -22.822 1.00 84.56 170 VAL A O 1
ATOM 1371 N N . GLN A 1 171 ? -12.708 3.462 -23.167 1.00 82.88 171 GLN A N 1
ATOM 1372 C CA . GLN A 1 171 ? -12.170 4.649 -23.827 1.00 82.88 171 GLN A CA 1
ATOM 1373 C C . GLN A 1 171 ? -11.227 5.462 -22.932 1.00 82.88 171 GLN A C 1
ATOM 1375 O O . GLN A 1 171 ? -10.405 6.201 -23.453 1.00 82.88 171 GLN A O 1
ATOM 1380 N N . TYR A 1 172 ? -11.271 5.284 -21.607 1.00 86.12 172 TYR A N 1
ATOM 1381 C CA . TYR A 1 172 ? -10.426 5.995 -20.643 1.00 86.12 172 TYR A CA 1
ATOM 1382 C C . TYR A 1 172 ? -9.254 5.163 -20.113 1.00 86.12 172 TYR A C 1
ATOM 1384 O O . TYR A 1 172 ? -8.479 5.654 -19.296 1.00 86.12 172 TYR A O 1
ATOM 1392 N N . PHE A 1 173 ? -9.073 3.916 -20.559 1.00 85.75 173 PHE A N 1
ATOM 1393 C CA . PHE A 1 173 ? -8.000 3.035 -20.072 1.00 85.75 173 PHE A CA 1
ATOM 1394 C C . PHE A 1 173 ? -6.583 3.575 -20.321 1.00 85.75 173 PHE A C 1
ATOM 1396 O O . PHE A 1 173 ? -5.646 3.186 -19.620 1.00 85.75 173 PHE A O 1
ATOM 1403 N N . HIS A 1 174 ? -6.439 4.494 -21.276 1.00 83.62 174 HIS A N 1
ATOM 1404 C CA . HIS A 1 174 ? -5.203 5.215 -21.569 1.00 83.62 174 HIS A CA 1
ATOM 1405 C C . HIS A 1 174 ? -4.848 6.288 -20.519 1.00 83.62 174 HIS A C 1
ATOM 1407 O O . HIS A 1 174 ? -3.731 6.798 -20.534 1.00 83.62 174 HIS A O 1
ATOM 1413 N N . LEU A 1 175 ? -5.755 6.608 -19.589 1.00 85.56 175 LEU A N 1
ATOM 1414 C CA . LEU A 1 175 ? -5.554 7.596 -18.525 1.00 85.56 175 LEU A CA 1
ATOM 1415 C C . LEU A 1 175 ? -5.361 6.933 -17.154 1.00 85.56 175 LEU A C 1
ATOM 1417 O O . LEU A 1 175 ? -5.829 5.811 -16.928 1.00 85.56 175 LEU A O 1
ATOM 1421 N N . PRO A 1 176 ? -4.729 7.616 -16.183 1.00 87.56 176 PRO A N 1
ATOM 1422 C CA . PRO A 1 176 ? -4.823 7.248 -14.775 1.00 87.56 176 PRO A CA 1
ATOM 1423 C C . PRO A 1 176 ? -6.283 7.138 -14.320 1.00 87.56 176 PRO A C 1
ATOM 1425 O O . PRO A 1 176 ? -7.153 7.863 -14.797 1.00 87.56 176 PRO A O 1
ATOM 1428 N N . ILE A 1 177 ? -6.560 6.244 -13.366 1.00 85.38 177 ILE A N 1
ATOM 1429 C CA . ILE A 1 177 ? -7.936 6.000 -12.905 1.00 85.38 177 ILE A CA 1
ATOM 1430 C C . ILE A 1 177 ? -8.591 7.255 -12.316 1.00 85.38 177 ILE A C 1
ATOM 1432 O O . ILE A 1 177 ? -9.798 7.427 -12.452 1.00 85.38 177 ILE A O 1
ATOM 1436 N N . ASP A 1 178 ? -7.805 8.128 -11.689 1.00 84.50 178 ASP A N 1
ATOM 1437 C CA . ASP A 1 178 ? -8.307 9.366 -11.096 1.00 84.50 178 ASP A CA 1
ATOM 1438 C C . ASP A 1 178 ? -8.725 10.368 -12.177 1.00 84.50 178 ASP A C 1
ATOM 1440 O O . ASP A 1 178 ? -9.753 11.025 -12.042 1.00 84.50 178 ASP A O 1
ATOM 1444 N N . ASP A 1 179 ? -8.001 10.420 -13.295 1.00 84.06 179 ASP A N 1
ATOM 1445 C CA . ASP A 1 179 ? -8.337 11.297 -14.417 1.00 84.06 179 ASP A CA 1
ATOM 1446 C C . ASP A 1 179 ? -9.498 10.739 -15.244 1.00 84.06 179 ASP A C 1
ATOM 1448 O O . ASP A 1 179 ? -10.395 11.487 -15.627 1.00 84.06 179 ASP A O 1
ATOM 1452 N N . ALA A 1 180 ? -9.562 9.416 -15.425 1.00 87.25 180 ALA A N 1
ATOM 1453 C CA . ALA A 1 180 ? -10.733 8.749 -15.990 1.00 87.25 180 ALA A CA 1
ATOM 1454 C C . ALA A 1 180 ? -12.001 9.024 -15.159 1.00 87.25 180 ALA A C 1
ATOM 1456 O O . ALA A 1 180 ? -13.064 9.307 -15.706 1.00 87.25 180 ALA A O 1
ATOM 1457 N N . ALA A 1 181 ? -11.887 8.985 -13.829 1.00 86.19 181 ALA A N 1
ATOM 1458 C CA . ALA A 1 181 ? -12.990 9.257 -12.913 1.00 86.19 181 ALA A CA 1
ATOM 1459 C C . ALA A 1 181 ? -13.472 10.717 -12.992 1.00 86.19 181 ALA A C 1
ATOM 1461 O O . ALA A 1 181 ? -14.680 10.954 -13.035 1.00 86.19 181 ALA A O 1
ATOM 1462 N N . LYS A 1 182 ? -12.541 11.680 -13.087 1.00 85.75 182 LYS A N 1
ATOM 1463 C CA . LYS A 1 182 ? -12.860 13.101 -13.317 1.00 85.75 182 LYS A CA 1
ATOM 1464 C C . LYS A 1 182 ? -13.606 13.305 -14.635 1.00 85.75 182 LYS A C 1
ATOM 1466 O O . LYS A 1 182 ? -14.648 13.947 -14.638 1.00 85.75 182 LYS A O 1
ATOM 1471 N N . GLN A 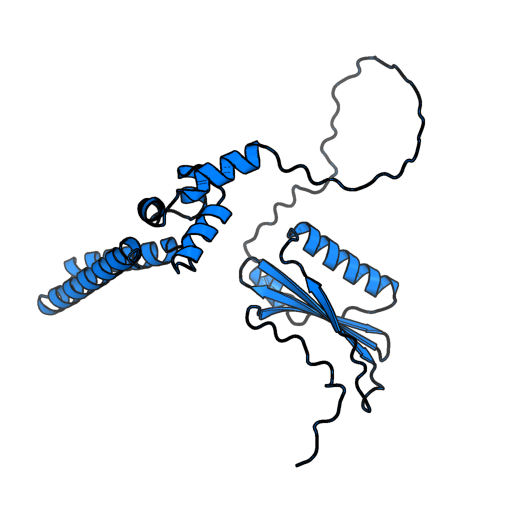1 183 ? -13.121 12.713 -15.729 1.00 82.69 183 GLN A N 1
ATOM 1472 C CA . GLN A 1 183 ? -13.757 12.821 -17.051 1.00 82.69 183 GLN A CA 1
ATOM 1473 C C . GLN A 1 183 ? -15.171 12.222 -17.077 1.00 82.69 183 GLN A C 1
ATOM 1475 O O . GLN A 1 183 ? -16.055 12.717 -17.770 1.00 82.69 183 GLN A O 1
ATOM 1480 N N . LEU A 1 184 ? -15.401 11.179 -16.280 1.00 81.62 184 LEU A N 1
ATOM 1481 C CA . LEU A 1 184 ? -16.702 10.532 -16.125 1.00 81.62 184 LEU A CA 1
ATOM 1482 C C . LEU A 1 184 ? -17.598 11.191 -15.060 1.00 81.62 184 LEU A C 1
ATOM 1484 O O . LEU A 1 184 ? -18.721 10.733 -14.857 1.00 81.62 184 LEU A O 1
ATOM 1488 N N . ASN A 1 185 ? -17.126 12.240 -14.373 1.00 79.44 185 ASN A N 1
ATOM 1489 C CA . ASN A 1 185 ? -17.812 12.902 -13.255 1.00 79.44 185 ASN A CA 1
ATOM 1490 C C . ASN A 1 185 ? -18.295 11.929 -12.159 1.00 79.44 185 ASN A C 1
ATOM 1492 O O . ASN A 1 185 ? -19.379 12.081 -11.591 1.00 79.44 185 ASN A O 1
ATOM 1496 N N . ILE A 1 186 ? -17.487 10.912 -11.851 1.00 81.19 186 ILE A N 1
ATOM 1497 C CA . ILE A 1 186 ? -17.774 9.911 -10.815 1.00 81.19 186 ILE A CA 1
ATOM 1498 C C . ILE A 1 186 ? -16.579 9.731 -9.886 1.00 81.19 186 ILE A C 1
ATOM 1500 O O . ILE A 1 186 ? -15.438 10.011 -10.234 1.00 81.19 186 ILE A O 1
ATOM 1504 N N . CYS A 1 187 ? -16.814 9.211 -8.682 1.00 78.69 187 CYS A N 1
ATOM 1505 C CA . CYS A 1 187 ? -15.716 8.902 -7.772 1.00 78.69 187 CYS A CA 1
ATOM 1506 C C . CYS A 1 187 ? -14.873 7.721 -8.305 1.00 78.69 187 CYS A C 1
ATOM 1508 O O . CYS A 1 187 ? -15.438 6.742 -8.803 1.00 78.69 187 CYS A O 1
ATOM 1510 N N . PRO A 1 188 ? -13.543 7.695 -8.091 1.00 80.50 188 PRO A N 1
ATOM 1511 C CA . PRO A 1 188 ? -12.696 6.555 -8.468 1.00 80.50 188 PRO A CA 1
ATOM 1512 C C . PRO A 1 188 ? -13.153 5.218 -7.861 1.00 80.50 188 PRO A C 1
ATOM 1514 O O . PRO A 1 188 ? -12.914 4.146 -8.415 1.00 80.50 188 PRO A O 1
ATOM 1517 N N . THR A 1 189 ? -13.833 5.256 -6.712 1.00 78.56 189 THR A N 1
ATOM 1518 C CA . THR A 1 189 ? -14.451 4.089 -6.063 1.00 78.56 189 THR A CA 1
ATOM 1519 C C . THR A 1 189 ? -15.571 3.472 -6.900 1.00 78.56 189 THR A C 1
ATOM 1521 O O . THR A 1 189 ? -15.700 2.247 -6.932 1.00 78.56 189 THR A O 1
ATOM 1524 N N . VAL A 1 190 ? -16.338 4.293 -7.621 1.00 78.88 190 VAL A N 1
ATOM 1525 C CA . VAL A 1 190 ? -17.377 3.857 -8.558 1.00 78.88 190 VAL A CA 1
ATOM 1526 C C . VAL A 1 190 ? -16.752 3.173 -9.769 1.00 78.88 190 VAL A C 1
ATOM 1528 O O . VAL A 1 190 ? -17.142 2.050 -10.086 1.00 78.88 190 VAL A O 1
ATOM 1531 N N . VAL A 1 191 ? -15.725 3.782 -10.373 1.00 81.12 191 VAL A N 1
ATOM 1532 C CA . VAL A 1 191 ? -14.957 3.186 -11.483 1.00 81.12 191 VAL A CA 1
ATOM 1533 C C . VAL A 1 191 ? -14.414 1.815 -11.072 1.00 81.12 191 VAL A C 1
ATOM 1535 O O . VAL A 1 191 ? -14.655 0.818 -11.747 1.00 81.12 191 VAL A O 1
ATOM 1538 N N . LYS A 1 192 ? -13.774 1.721 -9.896 1.00 81.31 192 LYS A N 1
ATOM 1539 C CA . LYS A 1 192 ? -13.276 0.451 -9.333 1.00 81.31 192 LYS A CA 1
ATOM 1540 C C . LYS A 1 192 ? -14.396 -0.579 -9.145 1.00 81.31 192 LYS A C 1
ATOM 1542 O O . LYS A 1 192 ? -14.173 -1.760 -9.403 1.00 81.31 192 LYS A O 1
ATOM 1547 N N . LYS A 1 193 ? -15.585 -0.164 -8.690 1.00 79.31 193 LYS A N 1
ATOM 1548 C CA . LYS A 1 193 ? -16.739 -1.057 -8.484 1.00 79.31 193 LYS A CA 1
ATOM 1549 C C . LYS A 1 193 ? -17.274 -1.614 -9.806 1.00 79.31 193 LYS A C 1
ATOM 1551 O O . LYS A 1 193 ? -17.596 -2.798 -9.858 1.00 79.31 193 LYS A O 1
ATOM 1556 N N . ILE A 1 194 ? -17.338 -0.790 -10.853 1.00 81.25 194 ILE A N 1
ATOM 1557 C CA . ILE A 1 194 ? -17.722 -1.219 -12.205 1.00 81.25 194 ILE A CA 1
ATOM 1558 C C . ILE A 1 194 ? -16.670 -2.194 -12.741 1.00 81.25 194 ILE A C 1
ATOM 1560 O O . ILE A 1 194 ? -17.019 -3.318 -13.074 1.00 81.25 194 ILE A O 1
ATOM 1564 N N . CYS A 1 195 ? -15.383 -1.836 -12.709 1.00 82.06 195 CYS A N 1
ATOM 1565 C CA . CYS A 1 195 ? -14.289 -2.707 -13.150 1.00 82.06 195 CYS A CA 1
ATOM 1566 C C . CYS A 1 195 ? -14.329 -4.099 -12.495 1.00 82.06 195 CYS A C 1
ATOM 1568 O O . CYS A 1 195 ? -14.295 -5.109 -13.192 1.00 82.06 195 CYS A O 1
ATOM 1570 N N . ARG A 1 196 ? -14.493 -4.163 -11.165 1.00 80.31 196 ARG A N 1
ATOM 1571 C CA . ARG A 1 196 ? -14.580 -5.431 -10.418 1.00 80.31 196 ARG A CA 1
ATOM 1572 C C . ARG A 1 196 ? -15.781 -6.290 -10.821 1.00 80.31 196 ARG A C 1
ATOM 1574 O O . ARG A 1 196 ? -15.649 -7.507 -10.843 1.00 80.31 196 ARG A O 1
ATOM 1581 N N . ARG A 1 197 ? -16.929 -5.681 -11.155 1.00 76.94 197 ARG A N 1
ATOM 1582 C CA . ARG A 1 197 ? -18.136 -6.406 -11.604 1.00 76.94 197 ARG A CA 1
ATOM 1583 C C . ARG A 1 197 ? -17.880 -7.211 -12.880 1.00 76.94 197 ARG A C 1
ATOM 1585 O O . ARG A 1 197 ? -18.463 -8.271 -13.044 1.00 76.94 197 ARG A O 1
ATOM 1592 N N . TYR A 1 198 ? -16.991 -6.720 -13.737 1.00 76.56 198 TYR A N 1
ATOM 1593 C CA . TYR A 1 198 ? -16.628 -7.336 -15.013 1.00 76.56 198 TYR A CA 1
ATOM 1594 C C . TYR A 1 198 ? -15.259 -8.047 -14.956 1.00 76.56 198 TYR A C 1
ATOM 1596 O O . TYR A 1 198 ? -14.598 -8.216 -15.974 1.00 76.56 198 TYR A O 1
ATOM 1604 N N . GLY A 1 199 ? -14.780 -8.416 -13.760 1.00 75.75 199 GLY A N 1
ATOM 1605 C CA . GLY A 1 199 ? -13.530 -9.173 -13.590 1.00 75.75 199 GLY A CA 1
ATOM 1606 C C . GLY A 1 199 ? -12.237 -8.361 -13.749 1.00 75.75 199 GLY A C 1
ATOM 1607 O O . GLY A 1 199 ? -11.140 -8.904 -13.604 1.00 75.75 199 GLY A O 1
ATOM 1608 N N . LEU A 1 200 ? -12.325 -7.049 -13.982 1.00 80.06 200 LEU A N 1
ATOM 1609 C CA . LEU A 1 200 ? -11.168 -6.164 -14.079 1.00 80.06 200 LEU A CA 1
ATOM 1610 C C . LEU A 1 200 ? -10.748 -5.702 -12.676 1.00 80.06 200 LEU A C 1
ATOM 1612 O O . LEU A 1 200 ? -11.166 -4.668 -12.157 1.00 80.06 200 LEU A O 1
ATOM 1616 N N . ASN A 1 201 ? -9.888 -6.495 -12.039 1.00 75.12 201 ASN A N 1
ATOM 1617 C CA . ASN A 1 201 ? -9.415 -6.220 -10.679 1.00 75.12 201 ASN A CA 1
ATOM 1618 C C . ASN A 1 201 ? -8.390 -5.076 -10.606 1.00 75.12 201 ASN A C 1
ATOM 1620 O O . ASN A 1 201 ? -8.211 -4.470 -9.546 1.00 75.12 201 ASN A O 1
ATOM 1624 N N . ARG A 1 202 ? -7.715 -4.767 -11.722 1.00 79.12 202 ARG A N 1
ATOM 1625 C CA . ARG A 1 202 ? -6.657 -3.753 -11.790 1.00 79.12 202 ARG A CA 1
ATOM 1626 C C . ARG A 1 202 ? -6.793 -2.892 -13.038 1.00 79.12 202 ARG A C 1
ATOM 1628 O O . ARG A 1 202 ? -6.842 -3.417 -14.143 1.00 79.12 202 ARG A O 1
ATOM 1635 N N . TRP A 1 203 ? -6.787 -1.574 -12.846 1.00 87.19 203 TRP A N 1
ATOM 1636 C CA . TRP A 1 203 ? -6.874 -0.599 -13.933 1.00 87.19 203 TRP A CA 1
ATOM 1637 C C . TRP A 1 203 ? -5.706 -0.750 -14.930 1.00 87.19 203 TRP A C 1
ATOM 1639 O O . TRP A 1 203 ? -4.544 -0.753 -14.500 1.00 87.19 203 TRP A O 1
ATOM 1649 N N . PRO A 1 204 ? -5.972 -0.880 -16.242 1.00 85.38 204 PRO A N 1
ATOM 1650 C CA . PRO A 1 204 ? -4.977 -1.333 -17.212 1.00 85.38 204 PRO A CA 1
ATOM 1651 C C . PRO A 1 204 ? -3.985 -0.257 -17.669 1.00 85.38 204 PRO A C 1
ATOM 1653 O O . PRO A 1 204 ? -3.016 -0.608 -18.338 1.00 85.38 204 PRO A O 1
ATOM 1656 N N . HIS A 1 205 ? -4.139 1.005 -17.253 1.00 88.00 205 HIS A N 1
ATOM 1657 C CA . HIS A 1 205 ? -3.271 2.126 -17.648 1.00 88.00 205 HIS A CA 1
ATOM 1658 C C . HIS A 1 205 ? -1.769 1.816 -17.578 1.00 88.00 205 HIS A C 1
ATOM 1660 O O . HIS A 1 205 ? -1.035 2.018 -18.541 1.00 88.00 205 HIS A O 1
ATOM 1666 N N . ARG A 1 206 ? -1.293 1.255 -16.456 1.00 84.31 206 ARG A N 1
ATOM 1667 C CA . ARG A 1 206 ? 0.138 0.930 -16.296 1.00 84.31 206 ARG A CA 1
ATOM 1668 C C . ARG A 1 206 ? 0.603 -0.147 -17.282 1.00 84.31 206 ARG A C 1
ATOM 1670 O O . ARG A 1 206 ? 1.730 -0.089 -17.765 1.00 84.31 206 ARG A O 1
ATOM 1677 N N . LYS A 1 207 ? -0.256 -1.131 -17.567 1.00 82.88 207 LYS A N 1
ATOM 1678 C CA . LYS A 1 207 ? 0.038 -2.217 -18.512 1.00 82.88 207 LYS A CA 1
ATOM 1679 C C . LYS A 1 207 ? 0.052 -1.684 -19.946 1.00 82.88 207 LYS A C 1
ATOM 1681 O O . LYS A 1 207 ? 0.974 -2.012 -20.682 1.00 82.88 207 LYS A O 1
ATOM 1686 N N . ILE A 1 208 ? -0.898 -0.814 -20.288 1.00 86.94 208 ILE A N 1
ATOM 1687 C CA . ILE A 1 208 ? -0.973 -0.127 -21.584 1.00 86.94 208 ILE A CA 1
ATOM 1688 C C . ILE A 1 208 ? 0.297 0.694 -21.824 1.00 86.94 208 ILE A C 1
ATOM 1690 O O . ILE A 1 208 ? 1.019 0.401 -22.773 1.00 86.94 208 ILE A O 1
ATOM 1694 N N . LYS A 1 209 ? 0.675 1.589 -20.897 1.00 84.94 209 LYS A N 1
ATOM 1695 C CA . LYS A 1 209 ? 1.918 2.377 -21.014 1.00 84.94 209 LYS A CA 1
ATOM 1696 C C . LYS A 1 209 ? 3.173 1.518 -21.179 1.00 84.94 209 LYS A C 1
ATOM 1698 O O . LYS A 1 209 ? 4.082 1.881 -21.922 1.00 84.94 209 LYS A O 1
ATOM 1703 N N . SER A 1 210 ? 3.257 0.395 -20.463 1.00 83.06 210 SER A N 1
ATOM 1704 C CA . SER A 1 210 ? 4.401 -0.517 -20.573 1.00 83.06 210 SER A CA 1
ATOM 1705 C C . SER A 1 210 ? 4.501 -1.129 -21.972 1.00 83.06 210 SER A C 1
ATOM 1707 O O . SER A 1 210 ? 5.589 -1.171 -22.545 1.00 83.06 210 SER A O 1
ATOM 1709 N N . ILE A 1 211 ? 3.372 -1.560 -22.536 1.00 82.88 211 ILE A N 1
ATOM 1710 C CA . ILE A 1 211 ? 3.313 -2.147 -23.875 1.00 82.88 211 ILE A CA 1
ATOM 1711 C C . ILE A 1 211 ? 3.592 -1.089 -24.949 1.00 82.88 211 ILE A C 1
ATOM 1713 O O . ILE A 1 211 ? 4.403 -1.331 -25.836 1.00 82.88 211 ILE A O 1
ATOM 1717 N N . GLU A 1 212 ? 3.020 0.110 -24.835 1.00 85.69 212 GLU A N 1
ATOM 1718 C CA . GLU A 1 212 ? 3.299 1.228 -25.746 1.00 85.69 212 GLU A CA 1
ATOM 1719 C C . GLU A 1 212 ? 4.781 1.619 -25.748 1.00 85.69 212 GLU A C 1
ATOM 1721 O O . GLU A 1 212 ? 5.360 1.875 -26.805 1.00 85.69 212 GLU A O 1
ATOM 1726 N N . ARG A 1 213 ? 5.429 1.630 -24.574 1.00 86.19 213 ARG A N 1
ATOM 1727 C CA . ARG A 1 213 ? 6.876 1.857 -24.476 1.00 86.19 213 ARG A CA 1
ATOM 1728 C C . ARG A 1 213 ? 7.658 0.761 -25.198 1.00 86.19 213 ARG A C 1
ATOM 1730 O O . ARG A 1 213 ? 8.592 1.088 -25.921 1.00 86.19 213 ARG A O 1
ATOM 1737 N N . LYS A 1 214 ? 7.283 -0.511 -25.028 1.00 84.50 214 LYS A N 1
ATOM 1738 C CA . LYS A 1 214 ? 7.917 -1.635 -25.739 1.00 84.50 214 LYS A CA 1
ATOM 1739 C C . LYS A 1 214 ? 7.770 -1.505 -27.250 1.00 84.50 214 LYS A C 1
ATOM 1741 O O . LYS A 1 214 ? 8.773 -1.584 -27.944 1.00 84.50 214 LYS A O 1
ATOM 1746 N N . ILE A 1 215 ? 6.566 -1.208 -27.740 1.00 89.06 215 ILE A N 1
ATOM 1747 C CA . ILE A 1 215 ? 6.316 -0.964 -29.168 1.00 89.06 215 ILE A CA 1
ATOM 1748 C C . ILE A 1 215 ? 7.189 0.186 -29.678 1.00 89.06 215 ILE A C 1
ATOM 1750 O O . ILE A 1 215 ? 7.786 0.072 -30.740 1.00 89.06 215 ILE A O 1
ATOM 1754 N N . ARG A 1 216 ? 7.306 1.284 -28.922 1.00 90.62 216 ARG A N 1
ATOM 1755 C CA . ARG A 1 216 ? 8.160 2.417 -29.303 1.00 90.62 216 ARG A CA 1
ATOM 1756 C C . ARG A 1 216 ? 9.631 2.019 -29.422 1.00 90.62 216 ARG A C 1
ATOM 1758 O O . ARG A 1 216 ? 10.261 2.398 -30.396 1.00 90.62 216 ARG A O 1
ATOM 1765 N N . MET A 1 217 ? 10.161 1.267 -28.457 1.00 85.81 217 MET A N 1
ATOM 1766 C CA . MET A 1 217 ? 11.552 0.796 -28.498 1.00 85.81 217 MET A CA 1
ATOM 1767 C C . MET A 1 217 ? 11.786 -0.133 -29.693 1.00 85.81 217 MET A C 1
ATOM 1769 O O . MET A 1 217 ? 12.734 0.072 -30.438 1.00 85.81 217 MET A O 1
ATOM 1773 N N . LEU A 1 218 ? 10.875 -1.080 -29.925 1.00 86.31 218 LEU A N 1
ATOM 1774 C CA . LEU A 1 218 ? 10.933 -1.990 -31.070 1.00 86.31 218 LEU A CA 1
ATOM 1775 C C . LEU A 1 218 ? 10.865 -1.242 -32.409 1.00 86.31 218 LEU A C 1
ATOM 1777 O O . LEU A 1 218 ? 11.603 -1.568 -33.330 1.00 86.31 218 LEU A O 1
ATOM 1781 N N . ARG A 1 219 ? 10.044 -0.189 -32.505 1.00 90.00 219 ARG A N 1
ATOM 1782 C CA . ARG A 1 219 ? 9.988 0.669 -33.698 1.00 90.00 219 ARG A CA 1
ATOM 1783 C C . ARG A 1 219 ? 11.298 1.398 -33.974 1.00 90.00 219 ARG A C 1
ATOM 1785 O O . ARG A 1 219 ? 11.655 1.523 -35.130 1.00 90.00 219 ARG A O 1
ATOM 1792 N N . VAL A 1 220 ? 12.013 1.842 -32.942 1.00 89.31 220 VAL A N 1
ATOM 1793 C CA . VAL A 1 220 ? 13.345 2.449 -33.114 1.00 89.31 220 VAL A CA 1
ATOM 1794 C C . VAL A 1 220 ? 14.364 1.401 -33.578 1.00 89.31 220 VAL A C 1
ATOM 1796 O O . VAL A 1 220 ? 15.206 1.690 -34.418 1.00 89.31 220 VAL A O 1
ATOM 1799 N N . SER A 1 221 ? 14.268 0.163 -33.087 1.00 84.56 221 SER A N 1
ATOM 1800 C CA . SER A 1 221 ? 15.154 -0.932 -33.506 1.00 84.56 221 SER A CA 1
ATOM 1801 C C . SER A 1 221 ? 14.938 -1.394 -34.955 1.00 84.56 221 SER A C 1
ATOM 1803 O O . SER A 1 221 ? 15.860 -1.963 -35.536 1.00 84.56 221 SER A O 1
ATOM 1805 N N . LEU A 1 222 ? 13.770 -1.133 -35.561 1.00 84.00 222 LEU A N 1
ATOM 1806 C CA . LEU A 1 222 ? 13.510 -1.430 -36.980 1.00 84.00 222 LEU A CA 1
ATOM 1807 C C . LEU A 1 222 ? 14.443 -0.660 -37.925 1.00 84.00 222 LEU A C 1
ATOM 1809 O O . LEU A 1 222 ? 14.811 -1.188 -38.975 1.00 84.00 222 LEU A O 1
ATOM 1813 N N . ASP A 1 223 ? 14.852 0.552 -37.545 1.00 79.56 223 ASP A N 1
ATOM 1814 C CA . ASP A 1 223 ? 15.678 1.417 -38.393 1.00 79.56 223 ASP A CA 1
ATOM 1815 C C . ASP A 1 223 ? 17.113 0.881 -38.542 1.00 79.56 223 ASP A C 1
ATOM 1817 O O . ASP A 1 223 ? 17.752 1.086 -39.574 1.00 79.56 223 ASP A O 1
ATOM 1821 N N . THR A 1 224 ? 17.603 0.136 -37.544 1.00 81.38 224 THR A N 1
ATOM 1822 C CA . THR A 1 224 ? 18.984 -0.376 -37.476 1.00 81.38 224 THR A CA 1
ATOM 1823 C C . THR A 1 224 ? 19.111 -1.885 -37.713 1.00 81.38 224 THR A C 1
ATOM 1825 O O . THR A 1 224 ? 20.225 -2.400 -37.732 1.00 81.38 224 THR A O 1
ATOM 1828 N N . ALA A 1 225 ? 17.995 -2.606 -37.853 1.00 81.12 225 ALA A N 1
ATOM 1829 C CA . ALA A 1 225 ? 17.964 -4.067 -37.953 1.00 81.12 225 ALA A CA 1
ATOM 1830 C C . ALA A 1 225 ? 18.181 -4.586 -39.388 1.00 81.12 225 ALA A C 1
ATOM 1832 O O . ALA A 1 225 ? 17.860 -3.897 -40.362 1.00 81.12 225 ALA A O 1
ATOM 1833 N N . ASP A 1 226 ? 18.683 -5.818 -39.515 1.00 86.94 226 ASP A N 1
ATOM 1834 C CA . ASP A 1 226 ? 18.751 -6.565 -40.779 1.00 86.94 226 ASP A CA 1
ATOM 1835 C C . ASP A 1 226 ? 17.372 -7.126 -41.197 1.00 86.94 226 ASP A C 1
ATOM 1837 O O . ASP A 1 226 ? 16.375 -6.962 -40.495 1.00 86.94 226 ASP A O 1
ATOM 1841 N N . VAL A 1 227 ? 17.275 -7.746 -42.377 1.00 83.81 227 VAL A N 1
ATOM 1842 C CA . VAL A 1 227 ? 15.991 -8.194 -42.957 1.00 83.81 227 VAL A CA 1
ATOM 1843 C C . VAL A 1 227 ? 15.272 -9.226 -42.075 1.00 83.81 227 VAL A C 1
ATOM 1845 O O . VAL A 1 227 ? 14.047 -9.177 -41.940 1.00 83.81 227 VAL A O 1
ATOM 1848 N N . GLU A 1 228 ? 16.014 -10.137 -41.451 1.00 82.94 228 GLU A N 1
ATOM 1849 C CA . GLU A 1 228 ? 15.463 -11.220 -40.631 1.00 82.94 228 GLU A CA 1
ATOM 1850 C C . GLU A 1 228 ? 15.052 -10.713 -39.246 1.00 82.94 228 GLU A C 1
ATOM 1852 O O . GLU A 1 228 ? 13.983 -11.063 -38.734 1.00 82.94 228 GLU A O 1
ATOM 1857 N N . GLU A 1 229 ? 15.846 -9.817 -38.667 1.00 84.25 229 GLU A N 1
ATOM 1858 C CA . GLU A 1 229 ? 15.563 -9.172 -37.394 1.00 84.25 229 GLU A CA 1
ATOM 1859 C C . GLU A 1 229 ? 14.398 -8.177 -37.518 1.00 84.25 229 GLU A C 1
ATOM 1861 O O . GLU A 1 229 ? 13.533 -8.125 -36.642 1.00 84.25 229 GLU A O 1
ATOM 1866 N N . ARG A 1 230 ? 14.263 -7.474 -38.652 1.00 83.81 230 ARG A N 1
ATOM 1867 C CA . ARG A 1 230 ? 13.080 -6.645 -38.952 1.00 83.81 230 ARG A CA 1
ATOM 1868 C C . ARG A 1 230 ? 11.791 -7.463 -38.943 1.00 83.81 230 ARG A C 1
ATOM 1870 O O . ARG A 1 230 ? 10.804 -7.018 -38.359 1.00 83.81 230 ARG A O 1
ATOM 1877 N N . ALA A 1 231 ? 11.793 -8.657 -39.540 1.00 88.19 231 ALA A N 1
ATOM 1878 C CA . ALA A 1 231 ? 10.619 -9.531 -39.553 1.00 88.19 231 ALA A CA 1
ATOM 1879 C C . ALA A 1 231 ? 10.220 -9.983 -38.134 1.00 88.19 231 ALA A C 1
ATOM 1881 O O . ALA A 1 231 ? 9.036 -9.983 -37.789 1.00 88.19 231 ALA A O 1
ATOM 1882 N N . ARG A 1 232 ? 11.201 -10.302 -37.278 1.00 87.94 232 ARG A N 1
ATOM 1883 C CA . ARG A 1 232 ? 10.963 -10.676 -35.870 1.00 87.94 232 ARG A CA 1
ATOM 1884 C C . ARG A 1 232 ? 10.441 -9.509 -35.038 1.00 87.94 232 ARG A C 1
ATOM 1886 O O . ARG A 1 232 ? 9.471 -9.669 -34.296 1.00 87.94 232 ARG A O 1
ATOM 1893 N N . ILE A 1 233 ? 11.058 -8.336 -35.177 1.00 87.31 233 ILE A N 1
ATOM 1894 C CA . ILE A 1 233 ? 10.639 -7.117 -34.482 1.00 87.31 233 ILE A CA 1
ATOM 1895 C C . ILE A 1 233 ? 9.208 -6.741 -34.886 1.00 87.31 233 ILE A C 1
ATOM 1897 O O . ILE A 1 233 ? 8.392 -6.414 -34.021 1.00 87.31 233 ILE A O 1
ATOM 1901 N N . GLN A 1 234 ? 8.879 -6.838 -36.176 1.00 88.19 234 GLN A N 1
ATOM 1902 C CA . GLN A 1 234 ? 7.540 -6.560 -36.689 1.00 88.19 234 GLN A CA 1
ATOM 1903 C C . GLN A 1 234 ? 6.491 -7.525 -36.110 1.00 88.19 234 GLN A C 1
ATOM 1905 O O . GLN A 1 234 ? 5.455 -7.074 -35.616 1.00 88.19 234 GLN A O 1
ATOM 1910 N N . ALA A 1 235 ? 6.790 -8.826 -36.061 1.00 90.25 235 ALA A N 1
ATOM 1911 C CA . ALA A 1 235 ? 5.908 -9.819 -35.446 1.00 90.25 235 ALA A CA 1
ATOM 1912 C C . ALA A 1 235 ? 5.674 -9.556 -33.942 1.00 90.25 235 ALA A C 1
ATOM 1914 O O . ALA A 1 235 ? 4.554 -9.700 -33.446 1.00 90.25 235 ALA A O 1
ATOM 1915 N N . GLU A 1 236 ? 6.700 -9.120 -33.200 1.00 87.81 236 GLU A N 1
ATOM 1916 C CA . GLU A 1 236 ? 6.541 -8.775 -31.779 1.00 87.81 236 GLU A CA 1
ATOM 1917 C C . GLU A 1 236 ? 5.730 -7.484 -31.583 1.00 87.81 236 GLU A C 1
ATOM 1919 O O . GLU A 1 236 ? 4.920 -7.401 -30.654 1.00 87.81 236 GLU A O 1
ATOM 1924 N N . ILE A 1 237 ? 5.880 -6.488 -32.465 1.00 88.00 237 ILE A N 1
ATOM 1925 C CA . ILE A 1 237 ? 5.037 -5.282 -32.457 1.00 88.00 237 ILE A CA 1
ATOM 1926 C C . ILE A 1 237 ? 3.565 -5.659 -32.654 1.00 88.00 237 ILE A C 1
ATOM 1928 O O . ILE A 1 237 ? 2.721 -5.211 -31.874 1.00 88.00 237 ILE A O 1
ATOM 1932 N N . GLU A 1 238 ? 3.257 -6.502 -33.639 1.00 91.38 238 GLU A N 1
ATOM 1933 C CA . GLU A 1 238 ? 1.891 -6.963 -33.920 1.00 91.38 238 GLU A CA 1
ATOM 1934 C C . GLU A 1 238 ? 1.301 -7.733 -32.735 1.00 91.38 238 GLU A C 1
ATOM 1936 O O . GLU A 1 238 ? 0.178 -7.461 -32.296 1.00 91.38 238 GLU A O 1
ATOM 1941 N N . ARG A 1 239 ? 2.088 -8.622 -32.118 1.00 92.50 239 ARG A N 1
ATOM 1942 C CA . ARG A 1 239 ? 1.680 -9.341 -30.905 1.00 92.50 239 ARG A CA 1
ATOM 1943 C C . ARG A 1 239 ? 1.348 -8.382 -29.761 1.00 92.50 239 ARG A C 1
ATOM 1945 O O . ARG A 1 239 ? 0.331 -8.546 -29.083 1.00 92.50 239 ARG A O 1
ATOM 1952 N N . LEU A 1 240 ? 2.186 -7.372 -29.528 1.00 85.62 240 LEU A N 1
ATOM 1953 C CA . LEU A 1 240 ? 1.979 -6.369 -28.480 1.00 85.62 240 LEU A CA 1
ATOM 1954 C C . LEU A 1 240 ? 0.754 -5.484 -28.756 1.00 85.62 240 LEU A C 1
ATOM 1956 O O . LEU A 1 240 ? 0.009 -5.169 -27.823 1.00 85.62 240 LEU A O 1
ATOM 1960 N N . GLN A 1 241 ? 0.499 -5.133 -30.017 1.00 86.88 241 GLN A N 1
ATOM 1961 C CA . GLN A 1 241 ? -0.718 -4.431 -30.427 1.00 86.88 241 GLN A CA 1
ATOM 1962 C C . GLN A 1 241 ? -1.966 -5.284 -30.178 1.00 86.88 241 GLN A C 1
ATOM 1964 O O . GLN A 1 241 ? -2.936 -4.786 -29.606 1.00 86.88 241 GLN A O 1
ATOM 1969 N N . GLN A 1 242 ? -1.923 -6.582 -30.485 1.00 84.56 242 GLN A N 1
ATOM 1970 C CA . GLN A 1 242 ? -3.032 -7.491 -30.193 1.00 84.56 242 GLN A CA 1
ATOM 1971 C C . GLN A 1 242 ? -3.303 -7.602 -28.685 1.00 84.56 242 GLN A C 1
ATOM 1973 O O . GLN A 1 242 ? -4.456 -7.655 -28.255 1.00 84.56 242 GLN A O 1
ATOM 1978 N N . VAL A 1 243 ? -2.261 -7.574 -27.847 1.00 84.25 243 VAL A N 1
ATOM 1979 C CA . VAL A 1 243 ? -2.428 -7.532 -26.385 1.00 84.25 243 VAL A CA 1
ATOM 1980 C C . VAL A 1 243 ? -3.117 -6.237 -25.937 1.00 84.25 243 VAL A C 1
ATOM 1982 O O . VAL A 1 243 ? -3.970 -6.302 -25.051 1.00 84.25 243 VAL A O 1
ATOM 1985 N N . LEU A 1 244 ? -2.802 -5.080 -26.533 1.00 83.50 244 LEU A N 1
ATOM 1986 C CA . LEU A 1 244 ? -3.514 -3.822 -26.253 1.00 83.50 244 LEU A CA 1
ATOM 1987 C C . LEU A 1 244 ? -4.990 -3.912 -26.649 1.00 83.50 244 LEU A C 1
ATOM 1989 O O . LEU A 1 244 ? -5.853 -3.561 -25.845 1.00 83.50 244 LEU A O 1
ATOM 1993 N N . VAL A 1 245 ? -5.283 -4.449 -27.836 1.00 81.50 245 VAL A N 1
ATOM 1994 C CA . VAL A 1 245 ? -6.659 -4.674 -28.301 1.00 81.50 245 VAL A CA 1
ATOM 1995 C C . VAL A 1 245 ? -7.409 -5.593 -27.343 1.00 81.50 245 VAL A C 1
ATOM 1997 O O . VAL A 1 245 ? -8.533 -5.284 -26.977 1.00 81.50 245 VAL A O 1
ATOM 2000 N N . ASN A 1 246 ? -6.791 -6.664 -26.846 1.00 81.25 246 ASN A N 1
ATOM 2001 C CA . ASN A 1 246 ? -7.436 -7.571 -25.893 1.00 81.25 246 ASN A CA 1
ATOM 2002 C C . ASN A 1 246 ? -7.679 -6.917 -24.521 1.00 81.25 246 ASN A C 1
ATOM 2004 O O . ASN A 1 246 ? -8.679 -7.202 -23.866 1.00 81.25 246 ASN A O 1
ATOM 2008 N N . ILE A 1 247 ? -6.788 -6.025 -24.076 1.00 76.12 247 ILE A N 1
ATOM 2009 C CA . ILE A 1 247 ? -6.955 -5.267 -22.825 1.00 76.12 247 ILE A CA 1
ATOM 2010 C C . ILE A 1 247 ? -8.104 -4.256 -22.939 1.00 76.12 247 ILE A C 1
ATOM 2012 O O . ILE A 1 247 ? -8.846 -4.071 -21.976 1.00 76.12 247 ILE A O 1
ATOM 2016 N N . CYS A 1 248 ? -8.259 -3.622 -24.101 1.00 69.38 248 CYS A N 1
ATOM 2017 C CA . CYS A 1 248 ? -9.324 -2.654 -24.359 1.00 69.38 248 CYS A CA 1
ATOM 2018 C C . CYS A 1 248 ? -10.642 -3.323 -24.804 1.00 69.38 248 CYS A C 1
ATOM 2020 O O . CYS A 1 248 ? -11.715 -2.799 -24.546 1.00 69.38 248 CYS A O 1
ATOM 2022 N N . GLY A 1 249 ? -10.586 -4.497 -25.430 1.00 63.28 249 GLY A N 1
ATOM 2023 C CA . GLY A 1 249 ? -11.728 -5.215 -26.007 1.00 63.28 249 GLY A CA 1
ATOM 2024 C C . GLY A 1 249 ? -12.273 -6.361 -25.151 1.00 63.28 249 GLY A C 1
ATOM 2025 O O . GLY A 1 249 ? -13.331 -6.899 -25.466 1.00 63.28 249 GLY A O 1
ATOM 2026 N N . GLY A 1 250 ? -11.594 -6.730 -24.058 1.00 54.97 250 GLY A N 1
ATOM 2027 C CA . GLY A 1 250 ? -11.940 -7.839 -23.157 1.00 54.97 250 GLY A CA 1
ATOM 2028 C C . GLY A 1 250 ? -13.176 -7.615 -22.276 1.00 54.97 250 GLY A C 1
ATOM 2029 O O . GLY A 1 250 ? -13.159 -7.954 -21.097 1.00 54.97 250 GLY A O 1
ATOM 2030 N N . VAL A 1 251 ? -14.243 -7.045 -22.838 1.00 50.84 251 VAL A N 1
ATOM 2031 C CA . VAL A 1 251 ? -15.564 -6.878 -22.218 1.00 50.84 251 VAL A CA 1
ATOM 2032 C C . VAL A 1 251 ? -16.582 -7.654 -23.044 1.00 50.84 251 VAL A C 1
ATOM 2034 O O . VAL A 1 251 ? -17.407 -7.094 -23.768 1.00 50.84 251 VAL A O 1
ATOM 2037 N N . SER A 1 252 ? -16.483 -8.975 -23.000 1.00 43.06 252 SER A N 1
ATOM 2038 C CA . SER A 1 252 ? -17.520 -9.871 -23.505 1.00 43.06 252 SER A CA 1
ATOM 2039 C C . SER A 1 252 ? -17.512 -11.147 -22.681 1.00 43.06 252 SER A C 1
ATOM 2041 O O . SER A 1 252 ? -16.852 -12.122 -23.033 1.00 43.06 252 SER A O 1
ATOM 2043 N N . ARG A 1 253 ? -18.205 -11.082 -21.545 1.00 34.34 253 ARG A N 1
ATOM 2044 C CA . ARG A 1 253 ? -19.113 -12.094 -20.991 1.00 34.34 253 ARG A CA 1
ATOM 2045 C C . ARG A 1 253 ? -19.789 -11.513 -19.756 1.00 34.34 253 ARG A C 1
ATOM 2047 O O . ARG A 1 253 ? -19.107 -10.768 -19.017 1.00 34.34 253 ARG A O 1
#

Foldseek 3Di:
DDDPDPPDPDDPDDDPAWDFPFWKWWDDPQKIWIKTFIDDVPDTFKIKIWIDGNPPPPGDPTDIDMGGCNPPDVVVVVVVVVVVVVVSVVVVIDIDPGPCPVVVVVVCPPVPPPPPPDDDPPDDDDDDDDDDDDDDDDDDDDDDDDDDDDDPVNVVLCVVLVPDAVLLQLVVLLDDLCVSCVVVVHDSVSVCVRCVVQVNNDRCNVVLVVLVVLLVVLVVVCVVDDPVSVVVSVVVNVVSVVVSCCVSVVRDD

Organism: Liquidambar formosana (NCBI:txid63359)

Radius of gyration: 28.65 Å; chains: 1; bounding box: 51×91×76 Å